Protein AF-A0A433RQU1-F1 (afdb_monomer)

pLDDT: mean 86.69, std 14.79, range [37.97, 98.31]

Sequence (193 aa):
MIQLLHVTPKTVGKFIGLGSTRKVDRFDQFVVKTFLHPLGKKQSYLEQKMYEHLYKENLHANVAPVLHMDEQICVQPYYRPVPADLGNYAIDFETDPRVTDSLKQAIHLLKDEMDCYDIFDSSNYALNKEGKLMLIDYGMTYEMYMTEWLPLARQGILPQISMGQCESCGVVKELRIYGEDDPDRRCVSCGKI

Foldseek 3Di:
DDPPDPPDPPQDWQFFFDDQQWTWTDRPFKIKTFGPHVVSLQLLVQLQVLLVVCVVVVLNVQAWHFPDDDPTITMTTDFAADDPVPPDQFDPCVPRPLNDPSNVVSLCCLCPVVQFPCSRPSRQWGQDPVRHIYGYGRSDHPCCCVPPVVVCQQQLNTWDWDWDQFPVVRDTAIWTARHPPGPQTAHGGPRHD

Mean predicted aligned error: 7.12 Å

Secondary structure (DSSP, 8-state):
-------PPP-PPEEEEE-SSEEEEEETTEEEEEESSHHHHHHHHHHHHHHHHHHHTT-GGGB----EE-SSEEEEE--EEPP-TTSS----TTT-TT--HHHHHHHHIIIIIT-BSSTT-GGGEEE-TTS-EEE-----BHHHIIIIIHHHHHTTSS-EEEEEE-TTTSSEEEEEESSTT-S--EETTTS--

Radius of gyration: 18.04 Å; Cα contacts (8 Å, |Δi|>4): 332; chains: 1; bounding box: 43×63×46 Å

Organism: NCBI:txid1562256

Solvent-accessible surface area (backbone atoms only — not comparable to full-atom values): 10771 Å² total; per-residue (Å²): 136,84,82,78,76,81,75,70,80,76,84,71,61,42,75,63,36,50,59,66,28,30,38,33,28,35,49,92,66,26,29,39,36,36,47,76,37,75,65,30,52,53,22,53,52,38,35,39,54,52,39,58,51,28,47,77,72,73,32,34,92,33,45,59,57,66,77,45,73,65,100,52,40,38,30,29,68,54,52,47,72,66,82,70,92,71,86,62,85,68,73,48,78,86,76,39,87,58,56,40,72,64,44,52,50,43,49,50,47,40,38,76,77,58,39,30,58,61,75,82,45,42,87,28,39,21,21,47,98,87,62,42,57,28,40,70,59,69,29,52,28,45,65,52,39,65,74,50,48,49,57,34,25,72,70,35,74,28,42,45,79,43,83,39,74,22,70,75,76,74,44,77,38,52,21,36,27,42,36,96,83,43,84,78,44,24,21,30,67,78,69,40,61

Structure (mmCIF, N/CA/C/O backbone):
data_AF-A0A433RQU1-F1
#
_entry.id   AF-A0A433RQU1-F1
#
loop_
_atom_site.group_PDB
_atom_site.id
_atom_site.type_symbol
_atom_site.label_atom_id
_atom_site.label_alt_id
_atom_site.label_comp_id
_atom_site.label_asym_id
_atom_site.label_entit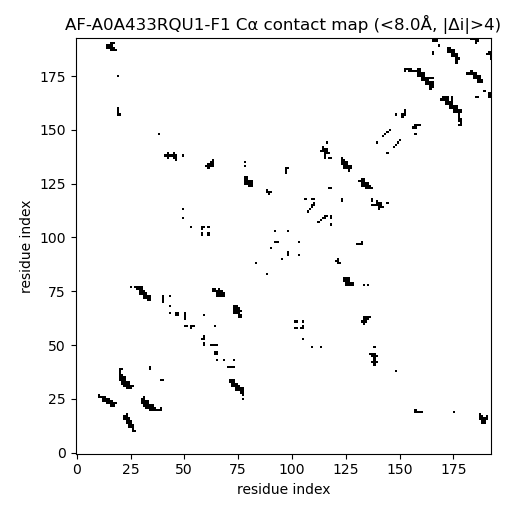y_id
_atom_site.label_seq_id
_atom_site.pdbx_PDB_ins_code
_atom_site.Cartn_x
_atom_site.Cartn_y
_atom_site.Cartn_z
_atom_site.occupancy
_atom_site.B_iso_or_equiv
_atom_site.auth_seq_id
_atom_site.auth_comp_id
_atom_site.auth_asym_id
_atom_site.auth_atom_id
_atom_site.pdbx_PDB_model_num
ATOM 1 N N . MET A 1 1 ? -25.288 -46.122 -8.130 1.00 38.12 1 MET A N 1
ATOM 2 C CA . MET A 1 1 ? -25.501 -44.690 -7.829 1.00 38.12 1 MET A CA 1
ATOM 3 C C . MET A 1 1 ? -24.155 -44.084 -7.488 1.00 38.12 1 MET A C 1
ATOM 5 O O . MET A 1 1 ? -23.631 -44.383 -6.426 1.00 38.12 1 MET A O 1
ATOM 9 N N . ILE A 1 2 ? -23.559 -43.329 -8.410 1.00 39.38 2 ILE A N 1
ATOM 10 C CA . ILE A 1 2 ? -22.319 -42.592 -8.145 1.00 39.38 2 ILE A CA 1
ATOM 11 C C . ILE A 1 2 ? -22.742 -41.228 -7.615 1.00 39.38 2 ILE A C 1
ATOM 13 O O . ILE A 1 2 ? -23.416 -40.466 -8.306 1.00 39.38 2 ILE A O 1
ATOM 17 N N . GLN A 1 3 ? -22.409 -40.971 -6.357 1.00 37.97 3 GLN A N 1
ATOM 18 C CA . GLN A 1 3 ? -22.657 -39.707 -5.686 1.00 37.97 3 GLN A CA 1
ATOM 19 C C . GLN A 1 3 ? -21.701 -38.677 -6.301 1.00 37.97 3 GLN A C 1
ATOM 21 O O . GLN A 1 3 ? -20.493 -38.724 -6.076 1.00 37.97 3 GLN A O 1
ATOM 26 N N . LEU A 1 4 ? -22.235 -37.799 -7.153 1.00 40.88 4 LEU A N 1
ATOM 27 C CA . LEU A 1 4 ? -21.514 -36.646 -7.685 1.00 40.88 4 LEU A CA 1
ATOM 28 C C . LEU A 1 4 ? -21.131 -35.744 -6.508 1.00 40.88 4 LEU A C 1
ATOM 30 O O . LEU A 1 4 ? -21.968 -35.028 -5.951 1.00 40.88 4 LEU A O 1
ATOM 34 N N . LEU A 1 5 ? -19.859 -35.822 -6.117 1.00 42.56 5 LEU A N 1
ATOM 35 C CA . LEU A 1 5 ? -19.218 -34.850 -5.245 1.00 42.56 5 LEU A CA 1
ATOM 36 C C . LEU A 1 5 ? -19.447 -33.471 -5.863 1.00 42.56 5 LEU A C 1
ATOM 38 O O . LEU A 1 5 ? -18.996 -33.193 -6.974 1.00 42.56 5 LEU A O 1
ATOM 42 N N . HIS A 1 6 ? -20.199 -32.633 -5.153 1.00 42.50 6 HIS A N 1
ATOM 43 C CA . HIS A 1 6 ? -20.345 -31.229 -5.490 1.00 42.50 6 HIS A CA 1
ATOM 44 C C . HIS A 1 6 ? -18.961 -30.593 -5.403 1.00 42.50 6 HIS A C 1
ATOM 46 O O . HIS A 1 6 ? -18.447 -30.332 -4.318 1.00 42.50 6 HIS A O 1
ATOM 52 N N . VAL A 1 7 ? -18.344 -30.380 -6.562 1.00 44.31 7 VAL A N 1
ATOM 53 C CA . VAL A 1 7 ? -17.187 -29.504 -6.687 1.00 44.31 7 VAL A CA 1
ATOM 54 C C . VAL A 1 7 ? -17.720 -28.106 -6.406 1.00 44.31 7 VAL A C 1
ATOM 56 O O . VAL A 1 7 ? -18.437 -27.531 -7.225 1.00 44.31 7 VAL A O 1
ATOM 59 N N . THR A 1 8 ? -17.443 -27.586 -5.211 1.00 51.59 8 THR A N 1
ATOM 60 C CA . THR A 1 8 ? -17.653 -26.171 -4.904 1.00 51.59 8 THR A CA 1
ATOM 61 C C . THR A 1 8 ? -16.999 -25.345 -6.012 1.00 51.59 8 THR A C 1
ATOM 63 O O . THR A 1 8 ? -15.894 -25.694 -6.445 1.00 51.59 8 THR A O 1
ATOM 66 N N . PRO A 1 9 ? -17.641 -24.270 -6.507 1.00 53.19 9 PRO A N 1
ATOM 67 C CA . PRO A 1 9 ? -17.001 -23.403 -7.483 1.00 53.19 9 PRO A CA 1
ATOM 68 C C . PRO A 1 9 ? -15.657 -22.969 -6.903 1.00 53.19 9 PRO A C 1
ATOM 70 O O . PRO A 1 9 ? -15.620 -22.416 -5.803 1.00 53.19 9 PRO A O 1
ATOM 73 N N . LYS A 1 10 ? -14.547 -23.246 -7.604 1.00 57.09 10 LYS A N 1
ATOM 74 C CA . LYS A 1 10 ? -13.267 -22.608 -7.277 1.00 57.09 10 LYS A CA 1
ATOM 75 C C . LYS A 1 10 ? -13.558 -21.115 -7.209 1.00 57.09 10 LYS A C 1
ATOM 77 O O . LYS A 1 10 ? -14.018 -20.558 -8.204 1.00 57.09 10 LYS A O 1
ATOM 82 N N . THR A 1 11 ? -13.330 -20.484 -6.061 1.00 60.62 11 THR A N 1
ATOM 83 C CA . THR A 1 11 ? -13.399 -19.028 -5.951 1.00 60.62 11 THR A CA 1
ATOM 84 C C . THR A 1 11 ? -12.394 -18.468 -6.950 1.00 60.62 11 THR A C 1
ATOM 86 O O . THR A 1 11 ? -11.186 -18.563 -6.743 1.00 60.62 11 THR A O 1
ATOM 89 N N . VAL A 1 12 ? -12.883 -17.984 -8.091 1.00 78.25 12 VAL A N 1
ATOM 90 C CA . VAL A 1 12 ? -12.036 -17.384 -9.118 1.00 78.25 12 VAL A CA 1
ATOM 91 C C . VAL A 1 12 ? -11.695 -15.985 -8.633 1.00 78.25 12 VAL A C 1
ATOM 93 O O . VAL A 1 12 ? -12.592 -15.187 -8.356 1.00 78.25 12 VAL A O 1
ATOM 96 N N . GLY A 1 13 ? -10.401 -15.705 -8.496 1.00 84.25 13 GLY A N 1
ATOM 97 C CA . GLY A 1 13 ? -9.924 -14.382 -8.119 1.00 84.25 13 GLY A CA 1
ATOM 98 C C . GLY A 1 13 ? -10.378 -13.344 -9.136 1.00 84.25 13 GLY A C 1
ATOM 99 O O . GLY A 1 13 ? -10.267 -13.554 -10.346 1.00 84.25 13 GLY A O 1
ATOM 100 N N . LYS A 1 14 ? -10.898 -12.220 -8.649 1.00 89.94 14 LYS A N 1
ATOM 101 C CA . LYS A 1 14 ? -11.205 -11.061 -9.483 1.00 89.94 14 LYS A CA 1
ATOM 102 C C . LYS A 1 14 ? -10.015 -10.116 -9.446 1.00 89.94 14 LYS A C 1
ATOM 104 O O . LYS A 1 14 ? -9.713 -9.583 -8.385 1.00 89.94 14 LYS A O 1
ATOM 109 N N . PHE A 1 15 ? -9.393 -9.861 -10.590 1.00 89.06 15 PHE A N 1
ATOM 110 C CA . PHE A 1 15 ? -8.371 -8.822 -10.705 1.00 89.06 15 PHE A CA 1
ATOM 111 C C . PHE A 1 15 ? -8.940 -7.462 -10.277 1.00 89.06 15 PHE A C 1
ATOM 113 O O . PHE A 1 15 ? -10.019 -7.070 -10.736 1.00 89.06 15 PHE A O 1
ATOM 120 N N . ILE A 1 16 ? -8.243 -6.773 -9.371 1.00 87.00 16 ILE A N 1
ATOM 121 C CA . ILE A 1 16 ? -8.672 -5.467 -8.844 1.00 87.00 16 ILE A CA 1
ATOM 122 C C . ILE A 1 16 ? -7.588 -4.390 -8.887 1.00 87.00 16 ILE A C 1
ATOM 124 O O . ILE A 1 16 ? -7.916 -3.225 -8.680 1.00 87.00 16 ILE A O 1
ATOM 128 N N . GLY A 1 17 ? -6.332 -4.739 -9.166 1.00 84.50 17 GLY A N 1
ATOM 129 C CA . GLY A 1 17 ? -5.276 -3.741 -9.278 1.00 84.50 17 GLY A CA 1
ATOM 130 C C . GLY A 1 17 ? -3.926 -4.320 -9.673 1.00 84.50 17 GLY A C 1
ATOM 131 O O . GLY A 1 17 ? -3.621 -5.486 -9.416 1.00 84.50 17 GLY A O 1
ATOM 132 N N . LEU A 1 18 ? -3.101 -3.481 -10.287 1.00 84.06 18 LEU A N 1
ATOM 133 C CA . LEU A 1 18 ? -1.726 -3.793 -10.657 1.00 84.06 18 LEU A CA 1
ATOM 134 C C . LEU A 1 18 ? -0.807 -2.655 -10.216 1.00 84.06 18 LEU A C 1
ATOM 136 O O . LEU A 1 18 ? -0.758 -1.611 -10.856 1.00 84.06 18 LEU A O 1
ATOM 140 N N . GLY A 1 19 ? -0.071 -2.874 -9.132 1.00 86.19 19 GLY A N 1
ATOM 141 C CA . GLY A 1 19 ? 0.960 -1.954 -8.671 1.00 86.19 19 GLY A CA 1
ATOM 142 C C . GLY A 1 19 ? 2.287 -2.166 -9.398 1.00 86.19 19 GLY A C 1
ATOM 143 O O . GLY A 1 19 ? 2.424 -3.012 -10.289 1.00 86.19 19 GLY A O 1
ATOM 144 N N . SER A 1 20 ? 3.306 -1.422 -8.970 1.00 87.94 20 SER A N 1
ATOM 145 C CA . SER A 1 20 ? 4.622 -1.481 -9.609 1.00 87.94 20 SER A CA 1
ATOM 146 C C . SER A 1 20 ? 5.356 -2.805 -9.385 1.00 87.94 20 SER A C 1
ATOM 148 O O . SER A 1 20 ? 6.046 -3.309 -10.271 1.00 87.94 20 SER A O 1
ATOM 150 N N . THR A 1 21 ? 5.149 -3.405 -8.218 1.00 93.25 21 THR A N 1
ATOM 151 C CA . THR A 1 21 ? 5.854 -4.602 -7.741 1.00 93.25 21 THR A CA 1
ATOM 152 C C . THR A 1 21 ? 4.914 -5.775 -7.453 1.00 93.25 21 THR A C 1
ATOM 154 O O . THR A 1 21 ? 5.384 -6.888 -7.200 1.00 93.25 21 THR A O 1
ATOM 157 N N . ARG A 1 22 ? 3.592 -5.547 -7.455 1.00 94.00 22 ARG A N 1
ATOM 158 C CA . ARG A 1 22 ? 2.569 -6.497 -6.992 1.00 94.00 22 ARG A CA 1
ATOM 159 C C . ARG A 1 22 ? 1.322 -6.459 -7.871 1.00 94.00 22 ARG A C 1
ATOM 161 O O . ARG A 1 22 ? 0.874 -5.391 -8.275 1.00 94.00 22 ARG A O 1
ATOM 168 N N . LYS A 1 23 ? 0.724 -7.623 -8.118 1.00 92.44 23 LYS A N 1
ATOM 169 C CA . LYS A 1 23 ? -0.610 -7.768 -8.720 1.00 92.44 23 LYS A CA 1
ATOM 170 C C . LYS A 1 23 ? -1.614 -8.101 -7.624 1.00 92.44 23 LYS A C 1
ATOM 172 O O . LYS A 1 23 ? -1.310 -8.938 -6.784 1.00 92.44 23 LYS A O 1
ATOM 177 N N . VAL A 1 24 ? -2.797 -7.497 -7.650 1.00 93.94 24 VAL A N 1
ATOM 178 C CA . VAL A 1 24 ? -3.816 -7.674 -6.613 1.00 93.94 24 VAL A CA 1
ATOM 179 C C . VAL A 1 24 ? -5.068 -8.322 -7.192 1.00 93.94 24 VAL A C 1
ATOM 181 O O . VAL A 1 24 ? -5.753 -7.760 -8.052 1.00 93.94 24 VAL A O 1
ATOM 184 N N . ASP A 1 25 ? -5.386 -9.503 -6.672 1.00 95.06 25 ASP A N 1
ATOM 185 C CA . ASP A 1 25 ? -6.612 -10.236 -6.962 1.00 95.06 25 ASP A CA 1
ATOM 186 C C . ASP A 1 25 ? -7.477 -10.317 -5.696 1.00 95.06 25 ASP A C 1
ATOM 188 O O . ASP A 1 25 ? -6.991 -10.604 -4.602 1.00 95.06 25 ASP A O 1
ATOM 192 N N . ARG A 1 26 ? -8.782 -10.084 -5.829 1.00 94.81 26 ARG A N 1
ATOM 193 C CA . ARG A 1 26 ? -9.761 -10.240 -4.752 1.00 94.81 26 ARG A CA 1
ATOM 194 C C . ARG A 1 26 ? -10.335 -11.651 -4.751 1.00 94.81 26 ARG A C 1
ATOM 196 O O . ARG A 1 26 ? -10.880 -12.101 -5.759 1.00 94.81 26 ARG A O 1
ATOM 203 N N . PHE A 1 27 ? -10.321 -12.282 -3.584 1.00 94.81 27 PHE A N 1
ATOM 204 C CA . PHE A 1 27 ? -10.981 -13.551 -3.301 1.00 94.81 27 PHE A CA 1
ATOM 205 C C . PHE A 1 27 ? -11.965 -13.345 -2.153 1.00 94.81 27 PHE A C 1
ATOM 207 O O . PHE A 1 27 ? -11.585 -13.360 -0.985 1.00 94.81 27 PHE A O 1
ATOM 214 N N . ASP A 1 28 ? -13.235 -13.126 -2.498 1.00 92.56 28 ASP A N 1
ATOM 215 C CA . ASP A 1 28 ? -14.307 -12.845 -1.537 1.00 92.56 28 ASP A CA 1
ATOM 216 C C . ASP A 1 28 ? -13.983 -11.657 -0.601 1.00 92.56 28 ASP A C 1
ATOM 218 O O . ASP A 1 28 ? -14.043 -10.500 -1.034 1.00 92.56 28 ASP A O 1
ATOM 222 N N . GLN A 1 29 ? -13.622 -11.928 0.653 1.00 94.75 29 GLN A N 1
ATOM 223 C CA . GLN A 1 29 ? -13.278 -10.947 1.687 1.00 94.75 29 GLN A CA 1
ATOM 224 C C . GLN A 1 29 ? -11.767 -10.746 1.868 1.00 94.75 29 GLN A C 1
ATOM 226 O O . GLN A 1 29 ? -11.346 -10.060 2.798 1.00 94.75 29 GLN A O 1
ATOM 231 N N . PHE A 1 30 ? -10.956 -11.319 0.980 1.00 96.94 30 PHE A N 1
ATOM 232 C CA . PHE A 1 30 ? -9.502 -11.224 0.999 1.00 96.94 30 PHE A CA 1
ATOM 233 C C . PHE A 1 30 ? -8.966 -10.599 -0.284 1.00 96.94 30 PHE A C 1
ATOM 235 O O . PHE A 1 30 ? -9.579 -10.684 -1.354 1.00 96.94 30 PHE A O 1
ATOM 242 N N . VAL A 1 31 ? -7.780 -10.014 -0.177 1.00 97.06 31 VAL A N 1
ATOM 243 C CA . VAL A 1 31 ? -6.923 -9.680 -1.310 1.00 97.06 31 VAL A CA 1
ATOM 244 C C . VAL A 1 31 ? -5.671 -10.531 -1.262 1.00 97.06 31 VAL A C 1
ATOM 246 O O . VAL A 1 31 ? -5.091 -10.743 -0.199 1.00 97.06 31 VAL A O 1
ATOM 249 N N . VAL A 1 32 ? -5.263 -11.011 -2.429 1.00 97.56 32 VAL A N 1
ATOM 250 C CA . VAL A 1 32 ? -3.998 -11.700 -2.648 1.00 97.56 32 VAL A CA 1
ATOM 251 C C . VAL A 1 32 ? -3.134 -10.777 -3.493 1.00 97.56 32 VAL A C 1
ATOM 253 O O . VAL A 1 32 ? -3.456 -10.493 -4.647 1.00 97.56 32 VAL A O 1
ATOM 256 N N . LYS A 1 33 ? -2.048 -10.290 -2.896 1.00 97.38 33 LYS A N 1
ATOM 257 C CA . LYS A 1 33 ? -1.001 -9.512 -3.551 1.00 97.38 33 LYS A CA 1
ATOM 258 C C . LYS A 1 33 ? 0.080 -10.485 -4.036 1.00 97.38 33 LYS A C 1
ATOM 260 O O . LYS A 1 33 ? 0.911 -10.921 -3.246 1.00 97.38 33 LYS A O 1
ATOM 265 N N . THR A 1 34 ? 0.070 -10.848 -5.316 1.00 97.38 34 THR A N 1
ATOM 266 C CA . THR A 1 34 ? 1.134 -11.650 -5.942 1.00 97.38 34 THR A CA 1
ATOM 267 C C . THR A 1 34 ? 2.352 -10.783 -6.227 1.00 97.38 34 THR A C 1
ATOM 269 O O . THR A 1 34 ? 2.224 -9.723 -6.843 1.00 97.38 34 THR A O 1
ATOM 272 N N . PHE A 1 35 ? 3.536 -11.233 -5.823 1.00 97.00 35 PHE A N 1
ATOM 273 C CA . PHE A 1 35 ? 4.786 -10.517 -6.056 1.00 97.00 35 PHE A CA 1
ATOM 274 C C . PHE A 1 35 ? 5.228 -10.668 -7.513 1.00 97.00 35 PHE A C 1
ATOM 276 O O . PHE A 1 35 ? 5.426 -11.772 -8.010 1.00 97.00 35 PHE A O 1
ATOM 283 N N . LEU A 1 36 ? 5.385 -9.540 -8.203 1.00 93.62 36 LEU A N 1
ATOM 284 C CA . LEU A 1 36 ? 5.921 -9.471 -9.568 1.00 93.62 36 LEU A CA 1
ATOM 285 C C . LEU A 1 36 ? 7.417 -9.143 -9.579 1.00 93.62 36 LEU A C 1
ATOM 287 O O . LEU A 1 36 ? 8.085 -9.307 -10.594 1.00 93.62 36 LEU A O 1
ATOM 291 N N . HIS A 1 37 ? 7.928 -8.648 -8.452 1.00 95.69 37 HIS A N 1
ATOM 292 C CA . HIS A 1 37 ? 9.318 -8.270 -8.245 1.00 95.69 37 HIS A CA 1
ATOM 293 C C . HIS A 1 37 ? 9.694 -8.507 -6.769 1.00 95.69 37 HIS A C 1
ATOM 295 O O . HIS A 1 37 ? 8.820 -8.342 -5.910 1.00 95.69 37 HIS A O 1
ATOM 301 N N . PRO A 1 38 ? 10.964 -8.815 -6.426 1.00 96.31 38 PRO A N 1
ATOM 302 C CA . PRO A 1 38 ? 11.400 -9.001 -5.035 1.00 96.31 38 PRO A CA 1
ATOM 303 C C . PRO A 1 38 ? 11.043 -7.847 -4.084 1.00 96.31 38 PRO A C 1
ATOM 305 O O . PRO A 1 38 ? 10.749 -8.078 -2.911 1.00 96.31 38 PRO A O 1
ATOM 308 N N . LEU A 1 39 ? 10.980 -6.610 -4.593 1.00 96.44 39 LEU A N 1
ATOM 309 C CA . LEU A 1 39 ? 10.517 -5.458 -3.809 1.00 96.44 39 LEU A CA 1
ATOM 310 C C . LEU A 1 39 ? 9.079 -5.609 -3.301 1.00 96.44 39 LEU A C 1
ATOM 312 O O . LEU A 1 39 ? 8.783 -5.124 -2.218 1.00 96.44 39 LEU A O 1
ATOM 316 N N . GLY A 1 40 ? 8.199 -6.319 -4.011 1.00 96.81 40 GLY A N 1
ATOM 317 C CA . GLY A 1 40 ? 6.830 -6.562 -3.548 1.00 96.81 40 GLY A CA 1
ATOM 318 C C . GLY A 1 40 ? 6.789 -7.384 -2.258 1.00 96.81 40 GLY A C 1
ATOM 319 O O . GLY A 1 40 ? 6.010 -7.086 -1.349 1.00 96.81 40 GLY A O 1
ATOM 320 N N . LYS A 1 41 ? 7.686 -8.370 -2.135 1.00 97.81 41 LYS A N 1
ATOM 321 C CA . LYS A 1 41 ? 7.872 -9.128 -0.893 1.00 97.81 41 LYS A CA 1
ATOM 322 C C . LYS A 1 41 ? 8.448 -8.241 0.207 1.00 97.81 41 LYS A C 1
ATOM 324 O O . LYS A 1 41 ? 7.948 -8.255 1.328 1.00 97.81 41 LYS A O 1
ATOM 329 N N . LYS A 1 42 ? 9.468 -7.439 -0.120 1.00 97.56 42 LYS A N 1
ATOM 330 C CA . LYS A 1 42 ? 10.110 -6.516 0.830 1.00 97.56 42 LYS A CA 1
ATOM 331 C C . LYS A 1 42 ? 9.108 -5.511 1.412 1.00 97.56 42 LYS A C 1
ATOM 333 O O . LYS A 1 42 ? 9.057 -5.360 2.627 1.00 97.56 42 LYS A O 1
ATOM 338 N N . GLN A 1 43 ? 8.271 -4.910 0.567 1.00 97.06 43 GLN A N 1
ATOM 339 C CA . GLN A 1 43 ? 7.176 -4.027 0.979 1.00 97.06 43 GLN A CA 1
ATOM 340 C C . GLN A 1 43 ? 6.198 -4.742 1.911 1.00 97.06 43 GLN A C 1
ATOM 342 O O . GLN A 1 43 ? 5.902 -4.243 2.988 1.00 97.06 43 GLN A O 1
ATOM 347 N N . SER A 1 44 ? 5.744 -5.942 1.545 1.00 97.88 44 SER A N 1
ATOM 348 C CA . SER A 1 44 ? 4.765 -6.692 2.349 1.00 97.88 44 SER A CA 1
ATOM 349 C C . SER A 1 44 ? 5.328 -7.126 3.713 1.00 97.88 44 SER A C 1
ATOM 351 O O . SER A 1 44 ? 4.616 -7.154 4.713 1.00 97.88 44 SER A O 1
ATOM 353 N N . TYR A 1 45 ? 6.632 -7.400 3.790 1.00 97.94 45 TYR A N 1
ATOM 354 C CA . TYR A 1 45 ? 7.316 -7.645 5.059 1.00 97.94 45 TYR A CA 1
ATOM 355 C C . TYR A 1 45 ? 7.402 -6.389 5.939 1.00 97.94 45 TYR A C 1
ATOM 357 O O . TYR A 1 45 ? 7.273 -6.481 7.161 1.00 97.94 45 TYR A O 1
ATOM 365 N N . LEU A 1 46 ? 7.590 -5.211 5.339 1.00 97.50 46 LEU A N 1
ATOM 366 C CA . LEU A 1 46 ? 7.526 -3.948 6.075 1.00 97.50 46 LEU A CA 1
ATOM 367 C C . LEU A 1 46 ? 6.099 -3.627 6.529 1.00 97.50 46 LEU A C 1
ATOM 369 O O . LEU A 1 46 ? 5.938 -3.263 7.689 1.00 97.50 46 LEU A O 1
ATOM 373 N N . GLU A 1 47 ? 5.075 -3.876 5.702 1.00 98.06 47 GLU A N 1
ATOM 374 C CA . GLU A 1 47 ? 3.661 -3.771 6.108 1.00 98.06 47 GLU A CA 1
ATOM 375 C C . GLU A 1 47 ? 3.383 -4.613 7.366 1.00 98.06 47 GLU A C 1
ATOM 377 O O . GLU A 1 47 ? 2.725 -4.150 8.300 1.00 98.06 47 GLU A O 1
ATOM 382 N N . GLN A 1 48 ? 3.921 -5.836 7.431 1.00 98.06 48 GLN A N 1
ATOM 383 C CA . GLN A 1 48 ? 3.797 -6.688 8.613 1.00 98.06 48 GLN A CA 1
ATOM 384 C C . GLN A 1 48 ? 4.503 -6.082 9.839 1.00 98.06 48 GLN A C 1
ATOM 386 O O . GLN A 1 48 ? 3.903 -5.991 10.909 1.00 98.06 48 GLN A O 1
ATOM 391 N N . LYS A 1 49 ? 5.755 -5.627 9.702 1.00 97.75 49 LYS A N 1
ATOM 392 C CA . LYS A 1 49 ? 6.502 -5.003 10.812 1.00 97.75 49 LYS A CA 1
ATOM 393 C C . LYS A 1 49 ? 5.832 -3.738 11.343 1.00 97.75 49 LYS A C 1
ATOM 395 O O . LYS A 1 49 ? 5.751 -3.537 12.552 1.00 97.75 49 LYS A O 1
ATOM 400 N N . MET A 1 50 ? 5.362 -2.890 10.438 1.00 97.81 50 MET A N 1
ATOM 401 C CA . MET A 1 50 ? 4.632 -1.663 10.748 1.00 97.81 50 MET A CA 1
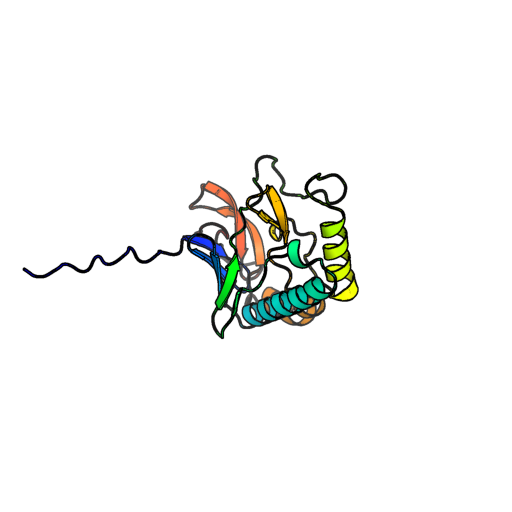ATOM 402 C C . MET A 1 50 ? 3.308 -1.973 11.447 1.00 97.81 50 MET A C 1
ATOM 404 O O . MET A 1 50 ? 2.982 -1.340 12.448 1.00 97.81 50 MET A O 1
ATOM 408 N N . TYR A 1 51 ? 2.588 -3.006 10.999 1.00 98.31 51 TYR A N 1
ATOM 409 C CA . TYR A 1 51 ? 1.394 -3.490 11.690 1.00 98.31 51 TYR A CA 1
ATOM 410 C C . TYR A 1 51 ? 1.699 -3.929 13.129 1.00 98.31 51 TYR A C 1
ATOM 412 O O . TYR A 1 51 ? 1.010 -3.521 14.061 1.00 98.31 51 TYR A O 1
ATOM 420 N N . GLU A 1 52 ? 2.741 -4.741 13.327 1.00 97.69 52 GLU A N 1
ATOM 421 C CA . GLU A 1 52 ? 3.156 -5.220 14.652 1.00 97.69 52 GLU A CA 1
ATOM 422 C C . GLU A 1 52 ? 3.564 -4.073 15.586 1.00 97.69 52 GLU A C 1
ATOM 424 O O . GLU A 1 52 ? 3.308 -4.136 16.790 1.00 97.69 52 GLU A O 1
ATOM 429 N N . HIS A 1 53 ? 4.179 -3.020 15.046 1.00 97.44 53 HIS A N 1
ATOM 430 C CA . HIS A 1 53 ? 4.497 -1.817 15.806 1.00 97.44 53 HIS A CA 1
ATOM 431 C C . HIS A 1 53 ? 3.220 -1.067 16.213 1.00 97.44 53 HIS A C 1
ATOM 433 O O . HIS A 1 53 ? 2.985 -0.859 17.401 1.00 97.44 53 HIS A O 1
ATOM 439 N N . LEU A 1 54 ? 2.331 -0.769 15.261 1.00 98.06 54 LEU A N 1
ATOM 440 C CA . LEU A 1 54 ? 1.040 -0.130 15.543 1.00 98.06 54 LEU A CA 1
ATOM 441 C C . LEU A 1 54 ? 0.165 -0.952 16.495 1.00 98.06 54 LEU A C 1
ATOM 443 O O . LEU A 1 54 ? -0.666 -0.397 17.212 1.00 98.06 54 LEU A O 1
ATOM 447 N N . TYR A 1 55 ? 0.323 -2.275 16.523 1.00 98.00 55 TYR A N 1
ATOM 448 C CA . TYR A 1 55 ? -0.375 -3.128 17.478 1.00 98.00 55 TYR A CA 1
ATOM 449 C C . TYR A 1 55 ? 0.027 -2.813 18.921 1.00 98.00 55 TYR A C 1
ATOM 451 O O . TYR A 1 55 ? -0.850 -2.708 19.777 1.00 98.00 55 TYR A O 1
ATOM 459 N N . LYS A 1 56 ? 1.323 -2.595 19.181 1.00 97.56 56 LYS A N 1
ATOM 460 C CA . LYS A 1 56 ? 1.845 -2.231 20.511 1.00 97.56 56 LYS A CA 1
ATOM 461 C C . LYS A 1 56 ? 1.331 -0.869 20.977 1.00 97.56 56 LYS A C 1
ATOM 463 O O . LYS A 1 56 ? 1.038 -0.712 22.157 1.00 97.56 56 LYS A O 1
ATOM 468 N N . GLU A 1 57 ? 1.120 0.045 20.035 1.00 97.25 57 GLU A N 1
ATOM 469 C CA . GLU A 1 57 ? 0.570 1.382 20.285 1.00 97.25 57 GLU A CA 1
ATOM 470 C C . GLU A 1 57 ? -0.972 1.430 20.280 1.00 97.25 57 GLU A C 1
ATOM 472 O O . GLU A 1 57 ? -1.565 2.496 20.399 1.00 97.25 57 GLU A O 1
ATOM 477 N N . ASN A 1 58 ? -1.664 0.288 20.148 1.00 97.88 58 ASN A N 1
ATOM 478 C CA . ASN A 1 58 ? -3.130 0.201 20.008 1.00 97.88 58 ASN A CA 1
ATOM 479 C C . ASN A 1 58 ? -3.715 0.953 18.788 1.00 97.88 58 ASN A C 1
ATOM 481 O O . ASN A 1 58 ? -4.899 1.287 18.760 1.00 97.88 58 ASN A O 1
ATOM 485 N N . LEU A 1 59 ? -2.915 1.163 17.742 1.00 98.12 59 LEU A N 1
ATOM 486 C CA . LEU A 1 59 ? -3.285 1.874 16.511 1.00 98.12 59 LEU A CA 1
ATOM 487 C C . LEU A 1 59 ? -3.527 0.9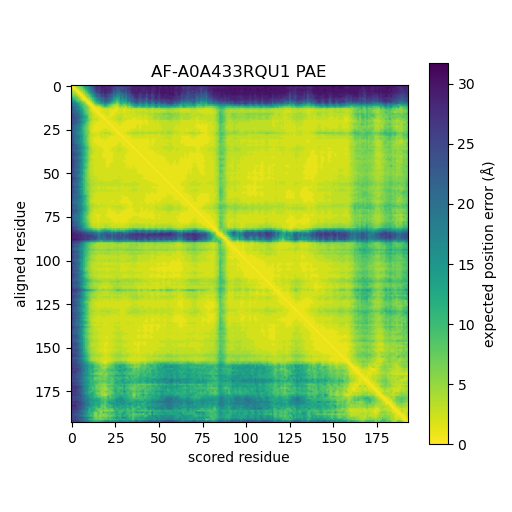48 15.305 1.00 98.12 59 LEU A C 1
ATOM 489 O O . LEU A 1 59 ? -3.953 1.413 14.247 1.00 98.12 59 LEU A O 1
ATOM 493 N N . HIS A 1 60 ? -3.308 -0.363 15.451 1.00 97.56 60 HIS A N 1
ATOM 494 C CA . HIS A 1 60 ? -3.428 -1.361 14.375 1.00 97.56 60 HIS A CA 1
ATOM 495 C C . HIS A 1 60 ? -4.802 -1.403 13.681 1.00 97.56 60 HIS A C 1
ATOM 497 O O . HIS A 1 60 ? -4.892 -1.768 12.513 1.00 97.56 60 HIS A O 1
ATOM 503 N N . ALA A 1 61 ? -5.876 -0.977 14.353 1.00 97.31 61 ALA A N 1
ATOM 504 C CA . ALA A 1 61 ? -7.225 -0.906 13.783 1.00 97.31 61 ALA A CA 1
ATOM 505 C C . ALA A 1 61 ? -7.407 0.195 12.708 1.00 97.31 61 ALA A C 1
ATOM 507 O O . ALA A 1 61 ? -8.535 0.465 12.284 1.00 97.31 61 ALA A O 1
ATOM 508 N N . ASN A 1 62 ? -6.326 0.871 12.306 1.00 98.00 62 ASN A N 1
ATOM 509 C CA . ASN A 1 62 ? -6.283 1.880 11.243 1.00 98.00 62 ASN A CA 1
ATOM 510 C C . ASN A 1 62 ? -5.587 1.386 9.962 1.00 98.00 62 ASN A C 1
ATOM 512 O O . ASN A 1 62 ? -5.621 2.074 8.943 1.00 98.00 62 ASN A O 1
ATOM 516 N N . VAL A 1 63 ? -4.974 0.201 10.000 1.00 97.94 63 VAL A N 1
ATOM 517 C CA . VAL A 1 63 ? -4.195 -0.367 8.894 1.00 97.94 63 VAL A CA 1
ATOM 518 C C . VAL A 1 63 ? -4.667 -1.783 8.553 1.00 97.94 63 VAL A C 1
ATOM 520 O O . VAL A 1 63 ? -5.257 -2.478 9.383 1.00 97.94 63 VAL A O 1
ATOM 523 N N . ALA A 1 64 ? -4.425 -2.227 7.324 1.00 97.75 64 ALA A N 1
ATOM 524 C CA . ALA A 1 64 ? -4.753 -3.578 6.883 1.00 97.75 64 ALA A CA 1
ATOM 525 C C . ALA A 1 64 ? -3.726 -4.613 7.388 1.00 97.75 64 ALA A C 1
ATOM 527 O O . ALA A 1 64 ? -2.573 -4.566 6.965 1.00 97.75 64 ALA A O 1
ATOM 528 N N . PRO A 1 65 ? -4.110 -5.607 8.212 1.00 98.12 65 PRO A N 1
ATOM 529 C CA . PRO A 1 65 ? -3.180 -6.637 8.669 1.00 98.12 65 PRO A CA 1
ATOM 530 C C . PRO A 1 65 ? -2.704 -7.537 7.530 1.00 98.12 65 PRO A C 1
ATOM 532 O O . PRO A 1 65 ? -3.492 -7.934 6.670 1.00 98.12 65 PRO A O 1
ATOM 535 N N . VAL A 1 66 ? -1.440 -7.958 7.598 1.00 97.94 66 VAL A N 1
ATOM 536 C CA . VAL A 1 66 ? -0.932 -9.110 6.840 1.00 97.94 66 VAL A CA 1
ATOM 537 C C . VAL A 1 66 ? -1.395 -10.390 7.535 1.00 97.94 66 VAL A C 1
ATOM 539 O O . VAL A 1 66 ? -0.964 -10.697 8.642 1.00 97.94 66 VAL A O 1
ATOM 542 N N . LEU A 1 67 ? -2.305 -11.132 6.899 1.00 98.00 67 LEU A N 1
ATOM 543 C CA . LEU A 1 67 ? -2.863 -12.380 7.438 1.00 98.00 67 LEU A CA 1
ATOM 544 C C . LEU A 1 67 ? -1.976 -13.587 7.131 1.00 98.00 67 LEU A C 1
ATOM 546 O O . LEU A 1 67 ? -1.924 -14.546 7.896 1.00 98.00 67 LEU A O 1
ATOM 550 N N . HIS A 1 68 ? -1.321 -13.555 5.973 1.00 97.81 68 HIS A N 1
ATOM 551 C CA . HIS A 1 68 ? -0.421 -14.596 5.508 1.00 97.81 68 HIS A CA 1
ATOM 552 C C . HIS A 1 68 ? 0.570 -14.002 4.512 1.00 97.81 68 HIS A C 1
ATOM 554 O O . HIS A 1 68 ? 0.211 -13.127 3.725 1.00 97.81 68 HIS A O 1
ATOM 560 N N . MET A 1 69 ? 1.797 -14.506 4.516 1.00 97.50 69 MET A N 1
ATOM 561 C CA . MET A 1 69 ? 2.802 -14.166 3.522 1.00 97.50 69 MET A CA 1
ATOM 562 C C . MET A 1 69 ? 3.734 -15.356 3.311 1.00 97.50 69 MET A C 1
ATOM 564 O O . MET A 1 69 ? 4.146 -15.999 4.278 1.00 97.50 69 MET A O 1
ATOM 568 N N . ASP A 1 70 ? 4.081 -15.616 2.055 1.00 96.56 70 ASP A N 1
ATOM 569 C CA . ASP A 1 70 ? 5.088 -16.598 1.666 1.00 96.56 70 ASP A CA 1
ATOM 570 C C . ASP A 1 70 ? 6.077 -15.998 0.646 1.00 96.56 70 ASP A C 1
ATOM 572 O O . ASP A 1 70 ? 6.294 -14.786 0.598 1.00 96.56 70 ASP A O 1
ATOM 576 N N . GLU A 1 71 ? 6.742 -16.842 -0.142 1.00 95.12 71 GLU A N 1
ATOM 577 C CA . GLU A 1 71 ? 7.699 -16.408 -1.164 1.00 95.12 71 GLU A CA 1
ATOM 578 C C . GLU A 1 71 ? 7.058 -15.729 -2.384 1.00 95.12 71 GLU A C 1
ATOM 580 O O . GLU A 1 71 ? 7.746 -15.021 -3.117 1.00 95.12 71 GLU A O 1
ATOM 585 N N . GLN A 1 72 ? 5.767 -15.940 -2.628 1.00 97.00 72 GLN A N 1
ATOM 586 C CA . GLN A 1 72 ? 5.077 -15.538 -3.855 1.00 97.00 72 GLN A CA 1
ATOM 587 C C . GLN A 1 72 ? 3.923 -14.568 -3.608 1.00 97.00 72 GLN A C 1
ATOM 589 O O . GLN A 1 72 ? 3.576 -13.798 -4.511 1.00 97.00 72 GLN A O 1
ATOM 594 N N . ILE A 1 73 ? 3.300 -14.613 -2.429 1.00 97.81 73 ILE A N 1
ATOM 595 C CA . ILE A 1 73 ? 2.092 -13.848 -2.137 1.00 97.81 73 ILE A CA 1
ATOM 596 C C . ILE A 1 73 ? 2.087 -13.228 -0.736 1.00 97.81 73 ILE A C 1
ATOM 598 O O . ILE A 1 73 ? 2.692 -13.730 0.208 1.00 97.81 73 ILE A O 1
ATOM 602 N N . CYS A 1 74 ? 1.311 -12.153 -0.604 1.00 98.19 74 CYS A N 1
ATOM 603 C CA . CYS A 1 74 ? 0.818 -11.605 0.658 1.00 98.19 74 CYS A CA 1
ATOM 604 C C . CYS A 1 74 ? -0.718 -11.593 0.632 1.00 98.19 74 CYS A C 1
ATOM 606 O O . CYS A 1 74 ? -1.322 -11.270 -0.394 1.00 98.19 74 CYS A O 1
ATOM 608 N N . VAL A 1 75 ? -1.356 -11.953 1.744 1.00 98.25 75 VAL A N 1
ATOM 609 C CA . VAL A 1 75 ? -2.814 -11.986 1.900 1.00 98.25 75 VAL A CA 1
ATOM 610 C C . VAL A 1 75 ? -3.236 -10.992 2.973 1.00 98.25 75 VAL A C 1
ATOM 612 O O . VAL A 1 75 ? -2.731 -11.030 4.095 1.00 98.25 75 VAL A O 1
ATOM 615 N N . GLN A 1 76 ? -4.203 -10.138 2.646 1.00 98.31 76 GLN A N 1
ATOM 616 C CA . GLN A 1 76 ? -4.786 -9.149 3.560 1.00 98.31 76 GLN A CA 1
ATOM 617 C C . GLN A 1 76 ? -6.320 -9.164 3.460 1.00 98.31 76 GLN A C 1
ATOM 619 O O . GLN A 1 76 ? -6.869 -9.705 2.491 1.00 98.31 76 GLN A O 1
ATOM 624 N N . PRO A 1 77 ? -7.055 -8.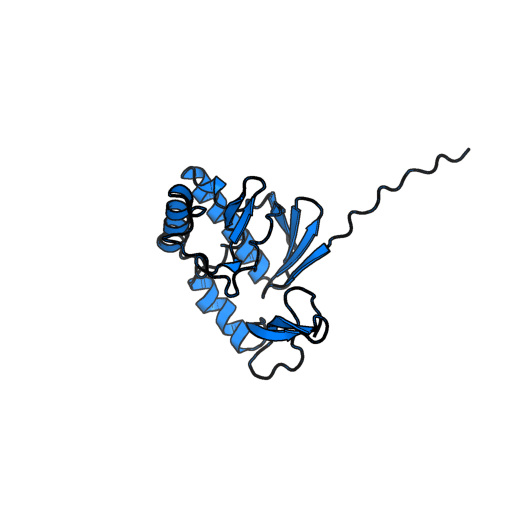585 4.426 1.00 97.75 77 PRO A N 1
ATOM 625 C CA . PRO A 1 77 ? -8.486 -8.363 4.270 1.00 97.75 77 PRO A CA 1
ATOM 626 C C . PRO A 1 77 ? -8.769 -7.431 3.088 1.00 97.75 77 PRO A C 1
ATOM 628 O O . PRO A 1 77 ? -8.031 -6.483 2.825 1.00 97.75 77 PRO A O 1
ATOM 631 N N . TYR A 1 78 ? -9.867 -7.682 2.382 1.00 96.88 78 TYR A N 1
ATOM 632 C CA . TYR A 1 78 ? -10.353 -6.763 1.363 1.00 96.88 78 TYR A CA 1
ATOM 633 C C . TYR A 1 78 ? -11.093 -5.589 2.004 1.00 96.88 78 TYR A C 1
ATOM 635 O O . TYR A 1 78 ? -12.093 -5.772 2.701 1.00 96.88 78 TYR A O 1
ATOM 643 N N . TYR A 1 79 ? -10.643 -4.384 1.670 1.00 96.00 79 TYR A N 1
ATOM 644 C CA . TYR A 1 79 ? -11.317 -3.132 1.978 1.00 96.00 79 TYR A CA 1
ATOM 645 C C . TYR A 1 79 ? -11.882 -2.531 0.690 1.00 96.00 79 TYR A C 1
ATOM 647 O O . TYR A 1 79 ? -11.292 -2.633 -0.388 1.00 96.00 79 TYR A O 1
ATOM 655 N N . ARG A 1 80 ? -13.071 -1.939 0.782 1.00 92.62 80 ARG A N 1
ATOM 656 C CA . ARG A 1 80 ? -13.775 -1.380 -0.371 1.00 92.62 80 ARG A CA 1
ATOM 657 C C . ARG A 1 80 ? -13.083 -0.084 -0.806 1.00 92.62 80 ARG A C 1
ATOM 659 O O . ARG A 1 80 ? -12.933 0.789 0.040 1.00 92.62 80 ARG A O 1
ATOM 666 N N . PRO A 1 81 ? -12.735 0.102 -2.090 1.00 88.56 81 PRO A N 1
ATOM 667 C CA . PRO A 1 81 ? -12.180 1.364 -2.567 1.00 88.56 81 PRO A CA 1
ATOM 668 C C . PRO A 1 81 ? -13.059 2.552 -2.180 1.00 88.56 81 PRO A C 1
ATOM 670 O O . PRO A 1 81 ? -14.295 2.443 -2.158 1.00 88.56 81 PRO A O 1
ATOM 673 N N . VAL A 1 82 ? -12.429 3.684 -1.882 1.00 85.19 82 VAL A N 1
ATOM 674 C CA . VAL A 1 82 ? -13.170 4.923 -1.671 1.00 85.19 82 VAL A CA 1
ATOM 675 C C . VAL A 1 82 ? -13.824 5.335 -3.007 1.00 85.19 82 VAL A C 1
ATOM 677 O O . VAL A 1 82 ? -13.163 5.282 -4.045 1.00 85.19 82 VAL A O 1
ATOM 680 N N . PRO A 1 83 ? -15.127 5.675 -3.025 1.00 74.38 83 PRO A N 1
ATOM 681 C CA . PRO A 1 83 ? -15.829 6.051 -4.253 1.00 74.38 83 PRO A CA 1
ATOM 682 C C . PRO A 1 83 ? -15.241 7.302 -4.941 1.00 74.38 83 PRO A C 1
ATOM 684 O O . PRO A 1 83 ? -14.766 8.217 -4.271 1.00 74.38 83 PRO A O 1
ATOM 687 N N . ALA A 1 84 ? -15.261 7.324 -6.279 1.00 62.34 84 ALA A N 1
ATOM 688 C CA . ALA A 1 84 ? -14.604 8.332 -7.126 1.00 62.34 84 ALA A CA 1
ATOM 689 C C . ALA A 1 84 ? -15.490 9.546 -7.498 1.00 62.34 84 ALA A C 1
ATOM 691 O O . ALA A 1 84 ? -15.103 10.370 -8.323 1.00 62.34 84 ALA A O 1
ATOM 692 N N . ASP A 1 85 ? -16.683 9.661 -6.919 1.00 47.78 85 ASP A N 1
ATOM 693 C CA . ASP A 1 85 ? -17.806 10.532 -7.317 1.00 47.78 85 ASP A CA 1
ATOM 694 C C . ASP A 1 85 ? -17.534 12.049 -7.228 1.00 47.78 85 ASP A C 1
ATOM 696 O O . ASP A 1 85 ? -18.402 12.850 -7.566 1.00 47.78 85 ASP A O 1
ATOM 700 N N . LEU A 1 86 ? -16.322 12.461 -6.841 1.00 41.66 86 LEU A N 1
ATOM 701 C CA . LEU A 1 86 ? -15.921 13.861 -6.668 1.00 41.66 86 LEU A CA 1
ATOM 702 C C . LEU A 1 86 ? -14.708 14.283 -7.513 1.00 41.66 86 LEU A C 1
ATOM 704 O O . LEU A 1 86 ? -14.028 15.247 -7.181 1.00 41.66 86 LEU A O 1
ATOM 708 N N . GLY A 1 87 ? -14.441 13.602 -8.631 1.00 38.69 87 GLY A N 1
ATOM 709 C CA . GLY A 1 87 ? -13.650 14.146 -9.748 1.00 38.69 87 GLY A CA 1
ATOM 710 C C . GLY A 1 87 ? -12.143 14.332 -9.528 1.00 38.69 87 GLY A C 1
ATOM 711 O O . GLY A 1 87 ? -11.424 14.446 -10.509 1.00 38.69 87 GLY A O 1
ATOM 712 N N . ASN A 1 88 ? -11.652 14.302 -8.292 1.00 49.34 88 ASN A N 1
ATOM 713 C CA . ASN A 1 88 ? -10.244 14.197 -7.926 1.00 49.34 88 ASN A CA 1
ATOM 714 C C . ASN A 1 88 ? -10.189 13.463 -6.588 1.00 49.34 88 ASN A C 1
ATOM 716 O O . ASN A 1 88 ? -10.732 13.935 -5.590 1.00 49.34 88 ASN A O 1
ATOM 720 N N . TYR A 1 89 ? -9.586 12.280 -6.569 1.00 63.47 89 TYR A N 1
ATOM 721 C CA . TYR A 1 89 ? -9.458 11.488 -5.354 1.00 63.47 89 TYR A CA 1
ATOM 722 C C . TYR A 1 89 ? -8.358 12.091 -4.472 1.00 63.47 89 TYR A C 1
ATOM 724 O O . TYR A 1 89 ? -7.218 11.649 -4.496 1.00 63.47 89 TYR A O 1
ATOM 732 N N . ALA A 1 90 ? -8.684 13.146 -3.732 1.00 71.25 90 ALA A N 1
ATOM 733 C CA . ALA A 1 90 ? -7.828 13.715 -2.699 1.00 71.25 90 ALA A CA 1
ATOM 734 C C . ALA A 1 90 ? -8.567 13.577 -1.365 1.00 71.25 90 ALA A C 1
ATOM 736 O O . ALA A 1 90 ? -9.617 14.188 -1.171 1.00 71.25 90 ALA A O 1
ATOM 737 N N . ILE A 1 91 ? -8.058 12.728 -0.469 1.00 82.06 91 ILE A N 1
ATOM 738 C CA . ILE A 1 91 ? -8.522 12.717 0.920 1.00 82.06 91 ILE A CA 1
ATOM 739 C C . ILE A 1 91 ? -7.982 13.996 1.557 1.00 82.06 91 ILE A C 1
ATOM 741 O O . ILE A 1 91 ? -6.771 14.206 1.594 1.00 82.06 91 ILE A O 1
ATOM 745 N N . ASP A 1 92 ? -8.876 14.855 2.038 1.00 87.94 92 ASP A N 1
ATOM 746 C CA . ASP A 1 92 ? -8.482 15.981 2.876 1.00 87.94 92 ASP A CA 1
ATOM 747 C C . ASP A 1 92 ? -8.269 15.463 4.302 1.00 87.94 92 ASP A C 1
ATOM 749 O O . ASP A 1 92 ? -9.218 15.223 5.047 1.00 87.94 92 ASP A O 1
ATOM 753 N N . PHE A 1 93 ? -7.009 15.265 4.680 1.00 87.94 93 PHE A N 1
ATOM 754 C CA . PHE A 1 93 ? -6.646 14.733 5.994 1.00 87.94 93 PHE A CA 1
ATOM 755 C C . PHE A 1 93 ? -6.978 15.673 7.162 1.00 87.94 93 PHE A C 1
ATOM 757 O O . PHE A 1 93 ? -6.962 15.240 8.317 1.00 87.94 93 PHE A O 1
ATOM 764 N N . GLU A 1 94 ? -7.331 16.928 6.886 1.00 88.38 94 GLU A N 1
ATOM 765 C CA . GLU A 1 94 ? -7.751 17.876 7.910 1.00 88.38 94 GLU A CA 1
ATOM 766 C C . GLU A 1 94 ? -9.262 17.897 8.098 1.00 88.38 94 GLU A C 1
ATOM 768 O O . GLU A 1 94 ? -9.725 17.923 9.241 1.00 88.38 94 GLU A O 1
ATOM 773 N N . THR A 1 95 ? -10.028 17.861 7.004 1.00 89.38 95 THR A N 1
ATOM 774 C CA . THR A 1 95 ? -11.481 18.092 7.052 1.00 89.38 95 THR A CA 1
ATOM 775 C C . THR A 1 95 ? -12.341 16.851 6.823 1.00 89.38 95 THR A C 1
ATOM 777 O O . THR A 1 95 ? -13.528 16.874 7.161 1.00 89.38 95 THR A O 1
ATOM 780 N N . ASP A 1 96 ? -11.789 15.757 6.290 1.00 88.75 96 ASP A N 1
ATOM 781 C CA . ASP A 1 96 ? -12.565 14.548 6.023 1.00 88.75 96 ASP A CA 1
ATOM 782 C C . ASP A 1 96 ? -13.000 13.882 7.344 1.00 88.75 96 ASP A C 1
ATOM 784 O O . ASP A 1 96 ? -12.155 13.446 8.131 1.00 88.75 96 ASP A O 1
ATOM 788 N N . PRO A 1 97 ? -14.313 13.732 7.601 1.00 90.44 97 PRO A N 1
ATOM 789 C CA . PRO A 1 97 ? -14.818 13.202 8.869 1.00 90.44 97 PRO A CA 1
ATOM 790 C C . PRO A 1 97 ? -14.430 11.739 9.120 1.00 90.44 97 PRO A C 1
ATOM 792 O O . PRO A 1 97 ? -14.562 11.245 10.239 1.00 90.44 97 PRO A O 1
ATOM 795 N N . ARG A 1 98 ? -13.965 11.016 8.094 1.00 91.94 98 ARG A N 1
ATOM 796 C CA . ARG A 1 98 ? -13.468 9.642 8.233 1.00 91.94 98 ARG A CA 1
ATOM 797 C C . ARG A 1 98 ? -12.038 9.604 8.778 1.00 91.94 98 ARG A C 1
ATOM 799 O O . ARG A 1 98 ? -11.589 8.540 9.212 1.00 91.94 98 ARG A O 1
ATOM 806 N N . VAL A 1 99 ? -11.329 10.734 8.774 1.00 94.12 99 VAL A N 1
ATOM 807 C CA . VAL A 1 99 ? -9.968 10.873 9.297 1.00 94.12 99 VAL A CA 1
ATOM 808 C C . VAL A 1 99 ? -10.027 11.137 10.799 1.00 94.12 99 VAL A C 1
ATOM 810 O O . VAL A 1 99 ? -9.970 12.261 11.286 1.00 94.12 99 VAL A O 1
ATOM 813 N N . THR A 1 100 ? -10.182 10.047 11.548 1.00 95.62 100 THR A N 1
ATOM 814 C CA . THR A 1 100 ? -10.238 10.073 13.018 1.00 95.62 100 THR A CA 1
ATOM 815 C C . THR A 1 100 ? -8.890 10.438 13.643 1.00 95.62 100 THR A C 1
ATOM 817 O O . THR A 1 100 ? -7.847 10.154 13.055 1.00 95.62 100 THR A O 1
ATOM 820 N N . ASP A 1 101 ? -8.889 10.924 14.887 1.00 96.62 101 ASP A N 1
ATOM 821 C CA . ASP A 1 101 ? -7.653 11.192 15.643 1.00 96.62 101 ASP A CA 1
ATOM 822 C C . ASP A 1 101 ? -6.737 9.965 15.730 1.00 96.62 101 ASP A C 1
ATOM 824 O O . ASP A 1 101 ? -5.525 10.073 15.565 1.00 96.62 101 ASP A O 1
ATOM 828 N N . SER A 1 102 ? -7.317 8.771 15.901 1.00 97.12 102 SER A N 1
ATOM 829 C CA . SER A 1 102 ? -6.547 7.521 15.915 1.00 97.12 102 SER A CA 1
ATOM 830 C C . SER A 1 102 ? -5.866 7.229 14.573 1.00 97.12 102 SER A C 1
ATOM 832 O O . SER A 1 102 ? -4.760 6.696 14.543 1.00 97.12 102 SER A O 1
ATOM 834 N N . LEU A 1 103 ? -6.494 7.603 13.452 1.00 97.06 103 LEU A N 1
ATOM 835 C CA . LEU A 1 103 ? -5.884 7.464 12.132 1.00 97.06 103 LEU A CA 1
ATOM 836 C C . LEU A 1 103 ? -4.772 8.501 11.947 1.00 97.06 103 LEU A C 1
ATOM 838 O O . LEU A 1 103 ? -3.702 8.143 11.469 1.00 97.06 103 LEU A O 1
ATOM 842 N N . LYS A 1 104 ? -4.983 9.750 12.385 1.00 96.38 104 LYS A N 1
ATOM 843 C CA . LYS A 1 104 ? -3.944 10.795 12.362 1.00 96.38 104 LYS A CA 1
ATOM 844 C C . LYS A 1 104 ? -2.705 10.373 13.158 1.00 96.38 104 LYS A C 1
ATOM 846 O O . LYS A 1 104 ? -1.591 10.526 12.672 1.00 96.38 104 LYS A O 1
ATOM 851 N N . GLN A 1 105 ? -2.897 9.772 14.333 1.00 97.38 105 GLN A N 1
ATOM 852 C CA . GLN A 1 105 ? -1.803 9.220 15.141 1.00 97.38 105 GLN A CA 1
ATOM 853 C C . GLN A 1 105 ? -1.066 8.083 14.422 1.00 97.38 105 GLN A C 1
ATOM 855 O O . GLN A 1 105 ? 0.161 8.082 14.387 1.00 97.38 105 GLN A O 1
ATOM 860 N N . ALA A 1 106 ? -1.795 7.147 13.801 1.00 97.75 106 ALA A N 1
ATOM 861 C CA . ALA A 1 106 ? -1.179 6.070 13.026 1.00 97.75 106 ALA A CA 1
ATOM 862 C C . ALA A 1 106 ? -0.365 6.608 11.836 1.00 97.75 106 ALA A C 1
ATOM 864 O O . ALA A 1 106 ? 0.744 6.139 11.595 1.00 97.75 106 ALA A O 1
ATOM 865 N N . ILE A 1 107 ? -0.891 7.611 11.125 1.00 96.00 107 ILE A N 1
ATOM 866 C CA . ILE A 1 107 ? -0.197 8.281 10.018 1.00 96.00 107 ILE A CA 1
ATOM 867 C C . ILE A 1 107 ? 1.082 8.952 10.514 1.00 96.00 107 ILE A C 1
ATOM 869 O O . ILE A 1 107 ? 2.130 8.754 9.910 1.00 96.00 107 ILE A O 1
ATOM 873 N N . HIS A 1 108 ? 1.013 9.711 11.611 1.00 95.56 108 HIS A N 1
ATOM 874 C CA . HIS A 1 108 ? 2.175 10.388 12.188 1.00 95.56 108 HIS A CA 1
ATOM 875 C C . HIS A 1 108 ? 3.282 9.394 12.543 1.00 95.56 108 HIS A C 1
ATOM 877 O O . HIS A 1 108 ? 4.417 9.573 12.115 1.00 95.56 108 HIS A O 1
ATOM 883 N N . LEU A 1 109 ? 2.939 8.303 13.231 1.00 96.88 109 LEU A N 1
ATOM 884 C CA . LEU A 1 109 ? 3.905 7.273 13.602 1.00 96.88 109 LEU A CA 1
ATOM 885 C C . LEU A 1 109 ? 4.549 6.638 12.365 1.00 96.88 109 LEU A C 1
ATOM 887 O O . LEU A 1 109 ? 5.771 6.570 12.249 1.00 96.88 109 LEU A O 1
ATOM 891 N N . LEU A 1 110 ? 3.736 6.183 11.409 1.00 96.94 110 LEU A N 1
ATOM 892 C CA . LEU A 1 110 ? 4.247 5.536 10.199 1.00 96.94 110 LEU A CA 1
ATOM 893 C C . LEU A 1 110 ? 5.116 6.479 9.365 1.00 96.94 110 LEU A C 1
ATOM 895 O O . LEU A 1 110 ? 6.117 6.056 8.788 1.00 96.94 110 LEU A O 1
ATOM 899 N N . LYS A 1 111 ? 4.733 7.751 9.289 1.00 95.31 111 LYS A N 1
ATOM 900 C CA . LYS A 1 111 ? 5.455 8.760 8.529 1.00 95.31 111 LYS A CA 1
ATOM 901 C C . LYS A 1 111 ? 6.773 9.137 9.192 1.00 95.31 111 LYS A C 1
ATOM 903 O O . LYS A 1 111 ? 7.805 9.110 8.532 1.00 95.31 111 LYS A O 1
ATOM 908 N N . ASP A 1 112 ? 6.725 9.514 10.461 1.00 93.31 112 ASP A N 1
ATOM 909 C CA . ASP A 1 112 ? 7.827 10.224 11.104 1.00 93.31 112 ASP A CA 1
ATOM 910 C C . ASP A 1 112 ? 8.778 9.263 11.823 1.00 93.31 112 ASP A C 1
ATOM 912 O O . ASP A 1 112 ? 9.978 9.524 11.886 1.00 93.31 112 ASP A O 1
ATOM 916 N N . GLU A 1 113 ? 8.282 8.119 12.304 1.00 93.81 113 GLU A N 1
ATOM 917 C CA . GLU A 1 113 ? 9.115 7.108 12.968 1.00 93.81 113 GLU A CA 1
ATOM 918 C C . GLU A 1 113 ? 9.534 5.972 12.033 1.00 93.81 113 GLU A C 1
ATOM 920 O O . GLU A 1 113 ? 10.592 5.369 12.223 1.00 93.81 113 GLU A O 1
ATOM 925 N N . MET A 1 114 ? 8.710 5.659 11.027 1.00 93.69 114 MET A N 1
ATOM 926 C CA . MET A 1 114 ? 8.946 4.531 10.115 1.00 93.69 114 MET A CA 1
ATOM 927 C C . MET A 1 114 ? 9.217 4.952 8.668 1.00 93.69 114 MET A C 1
ATOM 929 O O . MET A 1 114 ? 9.382 4.082 7.811 1.00 93.69 114 MET A O 1
ATOM 933 N N . ASP A 1 115 ? 9.301 6.261 8.413 1.00 95.00 115 ASP A N 1
ATOM 934 C CA . ASP A 1 115 ? 9.698 6.856 7.133 1.00 95.00 115 ASP A CA 1
ATOM 935 C C . ASP A 1 115 ? 8.855 6.366 5.940 1.00 95.00 115 ASP A C 1
ATOM 937 O O . ASP A 1 115 ? 9.364 6.138 4.840 1.00 95.00 115 ASP A O 1
ATOM 941 N N . CYS A 1 116 ? 7.552 6.153 6.157 1.00 95.69 116 CYS A N 1
ATOM 942 C CA . CYS A 1 116 ? 6.619 5.740 5.109 1.00 95.69 116 CYS A CA 1
ATOM 943 C C . CYS A 1 116 ? 6.476 6.848 4.049 1.00 95.69 116 CYS A C 1
ATOM 945 O O . CYS A 1 116 ? 6.081 7.977 4.357 1.00 95.69 116 CYS A O 1
ATOM 947 N N . TYR A 1 117 ? 6.780 6.526 2.790 1.00 91.81 117 TYR A N 1
ATOM 948 C CA . TYR A 1 117 ? 6.979 7.513 1.725 1.00 91.81 117 TYR A CA 1
ATOM 949 C C . TYR A 1 117 ? 5.676 8.126 1.193 1.00 91.81 117 TYR A C 1
ATOM 951 O O . TYR A 1 117 ? 5.552 9.343 1.072 1.00 91.81 117 TYR A O 1
ATOM 959 N N . ASP A 1 118 ? 4.699 7.284 0.879 1.00 85.31 118 ASP A N 1
ATOM 960 C CA . ASP A 1 118 ? 3.493 7.600 0.108 1.00 85.31 118 ASP A CA 1
ATOM 961 C C . ASP A 1 118 ? 2.227 7.611 0.977 1.00 85.31 118 ASP A C 1
ATOM 963 O O . ASP A 1 118 ? 1.114 7.368 0.516 1.00 85.31 118 ASP A O 1
ATOM 967 N N . ILE A 1 119 ? 2.375 7.926 2.264 1.00 90.44 119 ILE A N 1
ATOM 968 C CA . ILE A 1 119 ? 1.285 7.774 3.233 1.00 90.44 119 ILE A CA 1
ATOM 969 C C . ILE A 1 119 ? 0.102 8.729 3.027 1.00 90.44 119 ILE A C 1
ATOM 971 O O . ILE A 1 119 ? -0.977 8.485 3.555 1.00 90.44 119 ILE A O 1
ATOM 975 N N . PHE A 1 120 ? 0.282 9.816 2.278 1.00 89.69 120 PHE A N 1
ATOM 976 C CA . PHE A 1 120 ? -0.798 10.746 1.928 1.00 89.69 120 PHE A CA 1
ATOM 977 C C . PHE A 1 120 ? -1.365 10.506 0.528 1.00 89.69 120 PHE A C 1
ATOM 979 O O . PHE A 1 120 ? -2.262 11.235 0.104 1.00 89.69 120 PHE A O 1
ATOM 986 N N . ASP A 1 121 ? -0.865 9.497 -0.190 1.00 86.69 121 ASP A N 1
ATOM 987 C CA . ASP A 1 121 ? -1.496 9.062 -1.426 1.00 86.69 121 ASP A CA 1
ATOM 988 C C . ASP A 1 121 ? -2.860 8.468 -1.077 1.00 86.69 121 ASP A C 1
ATOM 990 O O . ASP A 1 121 ? -2.988 7.521 -0.298 1.00 86.69 121 ASP A O 1
ATOM 994 N N . SER A 1 122 ? -3.909 9.057 -1.634 1.00 84.94 122 SER A N 1
ATOM 995 C CA . SER A 1 122 ? -5.274 8.632 -1.376 1.00 84.94 122 SER A CA 1
ATOM 996 C C . SER A 1 122 ? -5.504 7.187 -1.833 1.00 84.94 122 SER A C 1
ATOM 998 O O . SER A 1 122 ? -6.293 6.473 -1.206 1.00 84.94 122 SER A O 1
ATOM 1000 N N . SER A 1 123 ? -4.804 6.712 -2.874 1.00 83.25 123 SER A N 1
ATOM 1001 C CA . SER A 1 123 ? -4.894 5.333 -3.389 1.00 83.25 123 SER A CA 1
ATOM 1002 C C . SER A 1 123 ? -4.4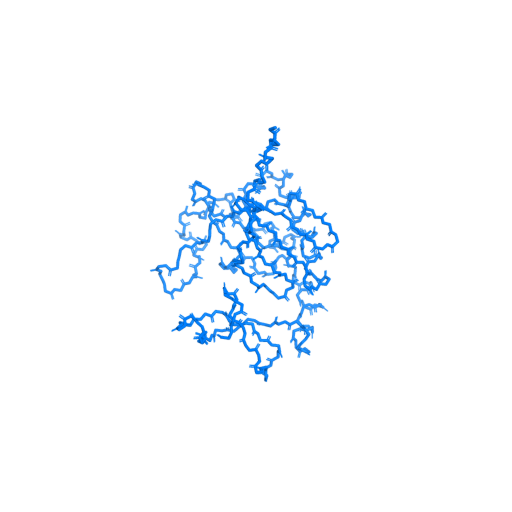83 4.276 -2.362 1.00 83.25 123 SER A C 1
ATOM 1004 O O . SER A 1 123 ? -4.962 3.141 -2.426 1.00 83.25 123 SER A O 1
ATOM 1006 N N . ASN A 1 124 ? -3.721 4.675 -1.341 1.00 91.62 124 ASN A N 1
ATOM 1007 C CA . ASN A 1 124 ? -3.320 3.816 -0.234 1.00 91.62 124 ASN A CA 1
ATOM 1008 C C . ASN A 1 124 ? -4.408 3.647 0.834 1.00 91.62 124 ASN A C 1
ATOM 1010 O O . ASN A 1 124 ? -4.201 2.919 1.805 1.00 91.62 124 ASN A O 1
ATOM 1014 N N . TYR A 1 125 ? -5.587 4.251 0.652 1.00 93.31 125 TYR A N 1
ATOM 1015 C CA . TYR A 1 125 ? -6.714 4.155 1.576 1.00 93.31 125 TYR A CA 1
ATOM 1016 C C . TYR A 1 125 ? -7.936 3.473 0.961 1.00 93.31 125 TYR A C 1
ATOM 1018 O O . TYR A 1 125 ? -8.290 3.652 -0.204 1.00 93.31 125 TYR A O 1
ATOM 1026 N N . ALA A 1 126 ? -8.644 2.724 1.798 1.00 93.88 126 ALA A N 1
ATOM 1027 C CA . ALA A 1 126 ? -9.909 2.082 1.473 1.00 93.88 126 ALA A CA 1
ATOM 1028 C C . ALA A 1 126 ? -10.863 2.113 2.677 1.00 93.88 126 ALA A C 1
ATOM 1030 O O . ALA A 1 126 ? -10.520 2.584 3.755 1.00 93.88 126 ALA A O 1
ATOM 1031 N N . LEU A 1 127 ? -12.087 1.627 2.495 1.00 94.62 127 LEU A N 1
ATOM 1032 C CA . LEU A 1 127 ? -13.148 1.631 3.495 1.00 94.62 127 LEU A CA 1
ATOM 1033 C C . LEU A 1 127 ? -13.393 0.224 4.035 1.00 94.62 127 LEU A C 1
ATOM 1035 O O . LEU A 1 127 ? -13.572 -0.731 3.272 1.00 94.62 127 LEU A O 1
ATOM 1039 N N . ASN A 1 128 ? -13.464 0.095 5.358 1.00 95.56 128 ASN A N 1
ATOM 1040 C CA . ASN A 1 128 ? -13.983 -1.117 5.992 1.00 95.56 128 ASN A CA 1
ATOM 1041 C C . ASN A 1 128 ? -15.519 -1.207 5.888 1.00 95.56 128 ASN A C 1
ATOM 1043 O O . ASN A 1 128 ? -16.172 -0.388 5.232 1.00 95.56 128 ASN A O 1
ATOM 1047 N N . LYS A 1 129 ? -16.104 -2.243 6.502 1.00 93.81 129 LYS A N 1
ATOM 1048 C CA . LYS A 1 129 ? -17.555 -2.498 6.450 1.00 93.81 129 LYS A CA 1
ATOM 1049 C C . LYS A 1 129 ? -18.357 -1.405 7.163 1.00 93.81 129 LYS A C 1
ATOM 1051 O O . LYS A 1 129 ? -19.493 -1.145 6.783 1.00 93.81 129 LYS A O 1
ATOM 1056 N N . GLU A 1 130 ? -17.742 -0.739 8.131 1.00 94.38 130 GLU A N 1
ATOM 1057 C CA . GLU A 1 130 ? -18.297 0.357 8.920 1.00 94.38 130 GLU A CA 1
ATOM 1058 C C . GLU A 1 130 ? -18.110 1.728 8.242 1.00 94.38 130 GLU A C 1
ATOM 1060 O O . GLU A 1 130 ? -18.599 2.736 8.742 1.00 94.38 130 GLU A O 1
ATOM 1065 N N . GLY A 1 131 ? -17.414 1.789 7.100 1.00 92.75 131 GLY A N 1
ATOM 1066 C CA . GLY A 1 131 ? -17.145 3.033 6.374 1.00 92.75 131 GLY A CA 1
ATOM 1067 C C . GLY A 1 131 ? -15.967 3.853 6.913 1.00 92.75 131 GLY A C 1
ATOM 1068 O O . GLY A 1 131 ? -15.789 4.995 6.489 1.00 92.75 131 GLY A O 1
ATOM 1069 N N . LYS A 1 132 ? -15.147 3.287 7.804 1.00 94.38 132 LYS A N 1
ATOM 1070 C CA . LYS A 1 132 ? -13.906 3.898 8.298 1.00 94.38 132 LYS A CA 1
ATOM 1071 C C . LYS A 1 132 ? -12.790 3.771 7.258 1.00 94.38 132 LYS A C 1
ATOM 1073 O O . LYS A 1 132 ? -12.675 2.727 6.611 1.00 94.38 132 LYS A O 1
ATOM 1078 N N . LEU A 1 133 ? -11.960 4.810 7.144 1.00 95.12 133 LEU A N 1
ATOM 1079 C CA . LEU A 1 133 ? -10.728 4.774 6.356 1.00 95.12 133 LEU A CA 1
ATOM 1080 C C . LEU A 1 133 ? -9.707 3.808 6.968 1.00 95.12 133 LEU A C 1
ATOM 1082 O O . LEU A 1 133 ? -9.462 3.813 8.174 1.00 95.12 133 LEU A O 1
ATOM 1086 N N . MET A 1 134 ? -9.116 3.002 6.097 1.00 96.81 134 MET A N 1
ATOM 1087 C CA . MET A 1 134 ? -8.109 1.993 6.388 1.00 96.81 134 MET A CA 1
ATOM 1088 C C . MET A 1 134 ? -6.950 2.178 5.422 1.00 96.81 134 MET A C 1
ATOM 1090 O O . MET A 1 134 ? -7.174 2.199 4.213 1.00 96.81 134 MET A O 1
ATOM 1094 N N . LEU A 1 135 ? -5.732 2.270 5.944 1.00 96.19 135 LEU A N 1
ATOM 1095 C CA . LEU A 1 135 ? -4.521 2.293 5.130 1.00 96.19 135 LEU A CA 1
ATOM 1096 C C . LEU A 1 135 ? -4.170 0.854 4.700 1.00 96.19 135 LEU A C 1
ATOM 1098 O O . LEU A 1 135 ? -4.055 -0.042 5.539 1.00 96.19 135 LEU A O 1
ATOM 1102 N N . ILE A 1 136 ? -4.058 0.614 3.394 1.00 95.38 136 ILE A N 1
ATOM 1103 C CA . ILE A 1 136 ? -3.968 -0.727 2.781 1.00 95.38 136 ILE A CA 1
ATOM 1104 C C . ILE A 1 136 ? -2.640 -1.008 2.064 1.00 95.38 136 ILE A C 1
ATOM 1106 O O . ILE A 1 136 ? -2.352 -2.162 1.726 1.00 95.38 136 ILE A O 1
ATOM 1110 N N . ASP A 1 137 ? -1.837 0.025 1.836 1.00 93.19 137 ASP A N 1
ATOM 1111 C CA . ASP A 1 137 ? -0.486 -0.076 1.295 1.00 93.19 137 ASP A CA 1
ATOM 1112 C C . ASP A 1 137 ? 0.383 0.965 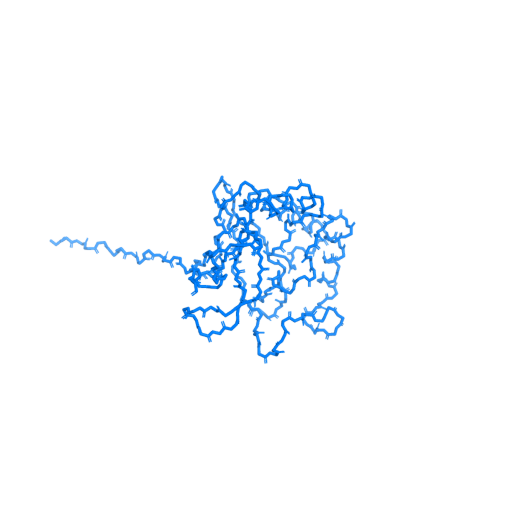2.000 1.00 93.19 137 ASP A C 1
ATOM 1114 O O . ASP A 1 137 ? 0.127 2.161 1.930 1.00 93.19 137 ASP A O 1
ATOM 1118 N N . TYR A 1 138 ? 1.317 0.483 2.808 1.00 96.38 138 TYR A N 1
ATOM 1119 C CA . TYR A 1 138 ? 2.123 1.322 3.696 1.00 96.38 138 TYR A CA 1
ATOM 1120 C C . TYR A 1 138 ? 3.524 0.748 3.895 1.00 96.38 138 TYR A C 1
ATOM 1122 O O . TYR A 1 138 ? 4.218 1.098 4.834 1.00 96.38 138 TYR A O 1
ATOM 1130 N N . GLY A 1 139 ? 3.940 -0.172 3.019 1.00 96.06 139 GLY A N 1
ATOM 1131 C CA . GLY A 1 139 ? 5.220 -0.872 3.122 1.00 96.06 139 GLY A CA 1
ATOM 1132 C C . GLY A 1 139 ? 6.387 -0.178 2.427 1.00 96.06 139 GLY A C 1
ATOM 1133 O O . GLY A 1 139 ? 7.484 -0.736 2.409 1.00 96.06 139 GLY A O 1
ATOM 1134 N N . MET A 1 140 ? 6.169 0.975 1.791 1.00 95.81 140 MET A N 1
ATOM 1135 C CA . MET A 1 140 ? 7.218 1.708 1.086 1.00 95.81 140 MET A CA 1
ATOM 1136 C C . MET A 1 140 ? 7.854 2.746 2.010 1.00 95.81 140 MET A C 1
ATOM 1138 O O . MET A 1 140 ? 7.213 3.727 2.376 1.00 95.81 140 MET A O 1
ATOM 1142 N N . THR A 1 141 ? 9.134 2.572 2.335 1.00 97.12 141 THR A N 1
ATOM 1143 C CA . THR A 1 141 ? 9.911 3.616 3.019 1.00 97.12 141 THR A CA 1
ATOM 1144 C C . THR A 1 141 ? 10.571 4.560 2.020 1.00 97.12 141 THR A C 1
ATOM 1146 O O . THR A 1 141 ? 10.816 4.175 0.871 1.00 97.12 141 THR A O 1
ATOM 1149 N N . TYR A 1 142 ? 10.906 5.781 2.439 1.00 96.44 142 TYR A N 1
ATOM 1150 C CA . TYR A 1 142 ? 11.620 6.726 1.577 1.00 96.44 142 TYR A CA 1
ATOM 1151 C C . TYR A 1 142 ? 12.993 6.186 1.160 1.00 96.44 142 TYR A C 1
ATOM 1153 O O . TYR A 1 142 ? 13.361 6.287 -0.010 1.00 96.44 142 TYR A O 1
ATOM 1161 N N . GLU A 1 143 ? 13.720 5.524 2.065 1.00 96.38 143 GLU A N 1
ATOM 1162 C CA . GLU A 1 143 ? 14.975 4.845 1.720 1.00 96.38 143 GLU A CA 1
ATOM 1163 C C . GLU A 1 143 ? 14.781 3.791 0.615 1.00 96.38 143 GLU A C 1
ATOM 1165 O O . GLU A 1 143 ? 15.501 3.824 -0.387 1.00 96.38 143 GLU A O 1
ATOM 1170 N N . MET A 1 144 ? 13.798 2.887 0.744 1.00 96.88 144 MET A N 1
ATOM 1171 C CA . MET A 1 144 ? 13.505 1.879 -0.288 1.00 96.88 144 MET A CA 1
ATOM 1172 C C . MET A 1 144 ? 13.124 2.543 -1.612 1.00 96.88 144 MET A C 1
ATOM 1174 O O . MET A 1 144 ? 13.576 2.121 -2.682 1.00 96.88 144 MET A O 1
ATOM 1178 N N . TYR A 1 145 ? 12.311 3.597 -1.550 1.00 95.88 145 TYR A N 1
ATOM 1179 C CA . TYR A 1 145 ? 11.921 4.350 -2.730 1.00 95.88 145 TYR A CA 1
ATOM 1180 C C . TYR A 1 145 ? 13.146 4.930 -3.448 1.00 95.88 145 TYR A C 1
ATOM 1182 O O . TYR A 1 145 ? 13.334 4.697 -4.640 1.00 95.88 145 TYR A O 1
ATOM 1190 N N . MET A 1 146 ? 14.014 5.636 -2.723 1.00 97.44 146 MET A N 1
ATOM 1191 C CA . MET A 1 146 ? 15.155 6.345 -3.301 1.00 97.44 146 MET A CA 1
ATOM 1192 C C . MET A 1 146 ? 16.276 5.417 -3.770 1.00 97.44 146 MET A C 1
ATOM 1194 O O . MET A 1 146 ? 16.917 5.698 -4.784 1.00 97.44 146 MET A O 1
ATOM 1198 N N . THR A 1 147 ? 16.538 4.337 -3.034 1.00 97.38 147 THR A N 1
ATOM 1199 C CA . THR A 1 147 ? 17.715 3.484 -3.261 1.00 97.38 147 THR A CA 1
ATOM 1200 C C . THR A 1 147 ? 17.427 2.265 -4.129 1.00 97.38 147 THR A C 1
ATOM 1202 O O . THR A 1 147 ? 18.337 1.771 -4.791 1.00 97.38 147 THR A O 1
ATOM 1205 N N . GLU A 1 148 ? 16.175 1.801 -4.184 1.00 97.00 148 GLU A N 1
ATOM 1206 C CA . GLU A 1 148 ? 15.802 0.599 -4.934 1.00 97.00 148 GLU A CA 1
ATOM 1207 C C . GLU A 1 148 ? 14.729 0.883 -5.984 1.00 97.00 148 GLU A C 1
ATOM 1209 O O . GLU A 1 148 ? 14.935 0.592 -7.162 1.00 97.00 148 GLU A O 1
ATOM 1214 N N . TRP A 1 149 ? 13.590 1.464 -5.595 1.00 95.62 149 TRP A N 1
ATOM 1215 C CA . TRP A 1 149 ? 12.457 1.615 -6.511 1.00 95.62 149 TRP A CA 1
ATOM 1216 C C . TRP A 1 149 ? 12.748 2.606 -7.645 1.00 95.62 149 TRP A C 1
ATOM 1218 O O . TRP A 1 149 ? 12.631 2.257 -8.820 1.00 95.62 149 TRP A O 1
ATOM 1228 N N . LEU A 1 150 ? 13.166 3.828 -7.306 1.00 93.50 150 LEU A N 1
ATOM 1229 C CA . LEU A 1 150 ? 13.386 4.919 -8.254 1.00 93.50 150 LEU A CA 1
ATOM 1230 C C . LEU A 1 150 ? 14.484 4.593 -9.283 1.00 93.50 150 LEU A C 1
ATOM 1232 O O . LEU A 1 150 ? 14.260 4.838 -10.473 1.00 93.50 150 LEU A O 1
ATOM 1236 N N . PRO A 1 151 ? 15.640 4.007 -8.905 1.00 94.62 151 PRO A N 1
ATOM 1237 C CA . PRO A 1 151 ? 16.632 3.558 -9.878 1.00 94.62 151 PRO A CA 1
ATOM 1238 C C . PRO A 1 151 ? 16.078 2.533 -10.874 1.00 94.62 151 PRO A C 1
ATOM 1240 O O . PRO A 1 151 ? 16.316 2.668 -12.074 1.00 94.62 151 PRO A O 1
ATOM 1243 N N . LEU A 1 152 ? 15.307 1.544 -10.407 1.00 94.38 152 LEU A N 1
ATOM 1244 C CA . LEU A 1 152 ? 14.718 0.520 -11.274 1.00 94.38 152 LEU A CA 1
ATOM 1245 C C . LEU A 1 152 ? 13.618 1.089 -12.179 1.00 94.38 152 LEU A C 1
ATOM 1247 O O . LEU A 1 152 ? 13.500 0.677 -13.333 1.00 94.38 152 LEU A O 1
ATOM 1251 N N . ALA A 1 153 ? 12.836 2.047 -11.682 1.00 91.06 153 ALA A N 1
ATOM 1252 C CA . ALA A 1 153 ? 11.808 2.732 -12.457 1.00 91.06 153 ALA A CA 1
ATOM 1253 C C . ALA A 1 153 ? 12.409 3.570 -13.598 1.00 91.06 153 ALA A C 1
ATOM 1255 O O . ALA A 1 153 ? 11.937 3.507 -14.733 1.00 91.06 153 ALA A O 1
ATOM 1256 N N . ARG A 1 154 ? 13.505 4.295 -13.327 1.00 88.31 154 ARG A N 1
ATOM 1257 C CA . ARG A 1 154 ? 14.247 5.071 -14.341 1.00 88.31 154 ARG A CA 1
ATOM 1258 C C . ARG A 1 154 ? 14.891 4.197 -15.416 1.00 88.31 154 ARG A C 1
ATOM 1260 O O . ARG A 1 154 ? 15.056 4.648 -16.541 1.00 88.31 154 ARG A O 1
ATOM 1267 N N . GLN A 1 155 ? 15.244 2.960 -15.076 1.00 89.75 155 GLN A N 1
ATOM 1268 C CA . GLN A 1 155 ? 15.773 1.972 -16.022 1.00 89.75 155 GLN A CA 1
ATOM 1269 C C . GLN A 1 155 ? 14.675 1.246 -16.815 1.00 89.75 155 GLN A C 1
ATOM 1271 O O . GLN A 1 155 ? 14.996 0.400 -17.645 1.00 89.75 155 GLN A O 1
ATOM 1276 N N . GLY A 1 156 ? 13.393 1.517 -16.543 1.00 85.06 156 GLY A N 1
ATOM 1277 C CA . GLY A 1 156 ? 12.276 0.800 -17.162 1.00 85.06 156 GLY A CA 1
ATOM 1278 C C . GLY A 1 156 ? 12.143 -0.657 -16.703 1.00 85.06 156 GLY A C 1
ATOM 1279 O O . GLY A 1 156 ? 11.474 -1.445 -17.361 1.00 85.06 156 GLY A O 1
ATOM 1280 N N . ILE A 1 157 ? 12.766 -1.044 -15.583 1.00 88.94 157 ILE A N 1
ATOM 1281 C CA . ILE A 1 157 ? 12.623 -2.389 -14.995 1.00 88.94 157 ILE A CA 1
ATOM 1282 C C . ILE A 1 157 ? 11.338 -2.459 -14.175 1.00 88.94 157 ILE A C 1
ATOM 1284 O O . ILE A 1 157 ? 10.546 -3.396 -14.301 1.00 88.94 157 ILE A O 1
ATOM 1288 N N . LEU A 1 158 ? 11.131 -1.452 -13.323 1.00 90.44 158 LEU A N 1
ATOM 1289 C CA . LEU A 1 158 ? 9.861 -1.254 -12.647 1.00 90.44 158 LEU A CA 1
ATOM 1290 C C . LEU A 1 158 ? 9.010 -0.280 -13.444 1.00 90.44 158 LEU A C 1
ATOM 1292 O O . LEU A 1 158 ? 9.523 0.677 -14.022 1.00 90.44 158 LEU A O 1
ATOM 1296 N N . PRO A 1 159 ? 7.697 -0.496 -13.455 1.00 85.62 159 PRO A N 1
ATOM 1297 C CA . PRO A 1 159 ? 6.809 0.454 -14.065 1.00 85.62 159 PRO A CA 1
ATOM 1298 C C . PRO A 1 159 ? 6.594 1.681 -13.175 1.00 85.62 159 PRO A C 1
ATOM 1300 O O . PRO A 1 159 ? 6.640 1.617 -11.945 1.00 85.62 159 PRO A O 1
ATOM 1303 N N . GLN A 1 160 ? 6.221 2.764 -13.823 1.00 83.44 160 GLN A N 1
ATOM 1304 C CA . GLN A 1 160 ? 5.684 3.981 -13.246 1.00 83.44 160 GLN A CA 1
ATOM 1305 C C . GLN A 1 160 ? 4.187 4.054 -13.570 1.00 83.44 160 GLN A C 1
ATOM 1307 O O . GLN A 1 160 ? 3.694 3.325 -14.437 1.00 83.44 160 GLN A O 1
ATOM 1312 N N . ILE A 1 161 ? 3.455 4.912 -12.864 1.00 78.44 161 ILE A N 1
ATOM 1313 C CA . ILE A 1 161 ? 2.036 5.165 -13.126 1.00 78.44 161 ILE A CA 1
ATOM 1314 C C . ILE A 1 161 ? 1.894 6.549 -13.756 1.00 78.44 161 ILE A C 1
ATOM 1316 O O . ILE A 1 161 ? 2.495 7.517 -13.299 1.00 78.44 161 ILE A O 1
ATOM 1320 N N . SER A 1 162 ? 1.097 6.637 -14.816 1.00 77.44 162 SER A N 1
ATOM 1321 C CA . SER A 1 162 ? 0.758 7.883 -15.505 1.00 77.44 162 SER A CA 1
ATOM 1322 C C . SER A 1 162 ? -0.735 7.930 -15.812 1.00 77.44 162 SER A C 1
ATOM 1324 O O . SER A 1 162 ? -1.351 6.892 -16.034 1.00 77.44 162 SER A O 1
ATOM 1326 N N . MET A 1 163 ? -1.342 9.115 -15.844 1.00 77.75 163 MET A N 1
ATOM 1327 C CA . MET A 1 163 ? -2.736 9.238 -16.278 1.00 77.75 163 MET A CA 1
ATOM 1328 C C . MET A 1 163 ? -2.822 9.195 -17.805 1.00 77.75 163 MET A C 1
ATOM 1330 O O . MET A 1 163 ? -2.127 9.936 -18.498 1.00 77.75 163 MET A O 1
ATOM 1334 N N . GLY A 1 164 ? -3.706 8.354 -18.334 1.00 79.19 164 GLY A N 1
ATOM 1335 C CA . GLY A 1 164 ? -3.948 8.243 -19.767 1.00 79.19 164 GLY A CA 1
ATOM 1336 C C . GLY A 1 164 ? -5.280 7.578 -20.087 1.00 79.19 164 GLY A C 1
ATOM 1337 O O . GLY A 1 164 ? -5.949 7.019 -19.219 1.00 79.19 164 GLY A O 1
ATOM 1338 N N . GLN A 1 165 ? -5.712 7.666 -21.340 1.00 81.69 165 GLN A N 1
ATOM 1339 C CA . GLN A 1 165 ? -6.941 7.014 -21.778 1.00 81.69 165 GLN A CA 1
ATOM 1340 C C . GLN A 1 165 ? -6.702 5.510 -21.927 1.00 81.69 165 GLN A C 1
ATOM 1342 O O . GLN A 1 165 ? -5.807 5.108 -22.659 1.00 81.69 165 GLN A O 1
ATOM 1347 N N . CYS A 1 166 ? -7.502 4.688 -21.245 1.00 82.75 166 CYS A N 1
ATOM 1348 C CA . CYS A 1 166 ? -7.493 3.245 -21.474 1.00 82.75 166 CYS A CA 1
ATOM 1349 C C . CYS A 1 166 ? -8.368 2.916 -22.685 1.00 82.75 166 CYS A C 1
ATOM 1351 O O . CYS A 1 166 ? -9.563 3.230 -22.678 1.00 82.75 166 CYS A O 1
ATOM 1353 N N . GLU A 1 167 ? -7.809 2.244 -23.686 1.00 80.38 167 GLU A N 1
ATOM 1354 C CA . GLU A 1 167 ? -8.510 1.890 -24.925 1.00 80.38 167 GLU A CA 1
ATOM 1355 C C . GLU A 1 167 ? -9.630 0.879 -24.665 1.00 80.38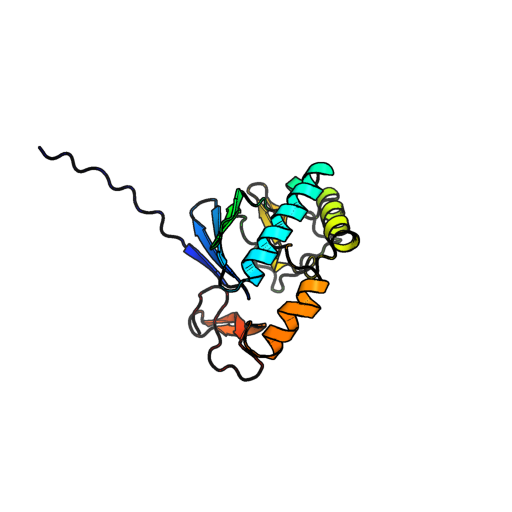 167 GLU A C 1
ATOM 1357 O O . GLU A 1 167 ? -10.725 0.993 -25.215 1.00 80.38 167 GLU A O 1
ATOM 1362 N N . SER A 1 168 ? -9.416 -0.070 -23.749 1.00 82.81 168 SER A N 1
ATOM 1363 C CA . SER A 1 168 ? -10.449 -1.039 -23.380 1.00 82.81 168 SER A CA 1
ATOM 1364 C C . SER A 1 168 ? -11.561 -0.463 -22.496 1.00 82.81 168 SER A C 1
ATOM 1366 O O . SER A 1 168 ? -12.668 -1.003 -22.517 1.00 82.81 168 SER A O 1
ATOM 1368 N N . CYS A 1 169 ? -11.284 0.546 -21.662 1.00 77.94 169 CYS A N 1
ATOM 1369 C CA . CYS A 1 169 ? -12.287 1.128 -20.757 1.00 77.94 169 CYS A CA 1
ATOM 1370 C C . CYS A 1 169 ? -12.975 2.371 -21.337 1.00 77.94 169 CYS A C 1
ATOM 1372 O O . CYS A 1 169 ? -14.033 2.748 -20.841 1.00 77.94 169 CYS A O 1
ATOM 1374 N N . GLY A 1 170 ? -12.357 3.037 -22.315 1.00 80.00 170 GLY A N 1
ATOM 1375 C CA . GLY A 1 170 ? -12.856 4.269 -22.926 1.00 80.00 170 GLY A CA 1
ATOM 1376 C C . GLY A 1 170 ? -12.761 5.522 -22.047 1.00 80.00 170 GLY A C 1
ATOM 1377 O O . GLY A 1 170 ? -13.290 6.560 -22.430 1.00 80.00 170 GLY A O 1
ATOM 1378 N N . VAL A 1 171 ? -12.105 5.459 -20.884 1.00 80.81 171 VAL A N 1
ATOM 1379 C CA . VAL A 1 171 ? -12.002 6.578 -19.927 1.00 80.81 171 VAL A CA 1
ATOM 1380 C C . VAL A 1 171 ? -10.559 6.781 -19.461 1.00 80.81 171 VAL A C 1
ATOM 1382 O O . VAL A 1 171 ? -9.747 5.854 -19.529 1.00 80.81 171 VAL A O 1
ATOM 1385 N N . VAL A 1 172 ? -10.247 7.990 -18.984 1.00 78.50 172 VAL A N 1
ATOM 1386 C CA . VAL A 1 172 ? -8.934 8.325 -18.412 1.00 78.50 172 VAL A CA 1
ATOM 1387 C C . VAL A 1 172 ? -8.743 7.584 -17.089 1.00 78.50 172 VAL A C 1
ATOM 1389 O O . VAL A 1 172 ? -9.610 7.627 -16.217 1.00 78.50 172 VAL A O 1
ATOM 1392 N N . LYS A 1 173 ? -7.620 6.878 -16.963 1.00 78.38 173 LYS A N 1
ATOM 1393 C CA . LYS A 1 173 ? -7.233 6.069 -15.806 1.00 78.38 173 LYS A CA 1
ATOM 1394 C C . LYS A 1 173 ? -5.723 6.107 -15.611 1.00 78.38 173 LYS A C 1
ATOM 1396 O O . LYS A 1 173 ? -4.974 6.536 -16.482 1.00 78.38 173 LYS A O 1
ATOM 1401 N N . GLU A 1 174 ? -5.290 5.567 -14.486 1.00 78.75 174 GLU A N 1
ATOM 1402 C CA . GLU A 1 174 ? -3.899 5.212 -14.251 1.00 78.75 174 GLU A CA 1
ATOM 1403 C C . GLU A 1 174 ? -3.460 4.102 -15.214 1.00 78.75 174 GLU A C 1
ATOM 1405 O O . GLU A 1 174 ? -4.081 3.034 -15.303 1.00 78.75 174 GLU A O 1
ATOM 1410 N N . LEU A 1 175 ? -2.384 4.375 -1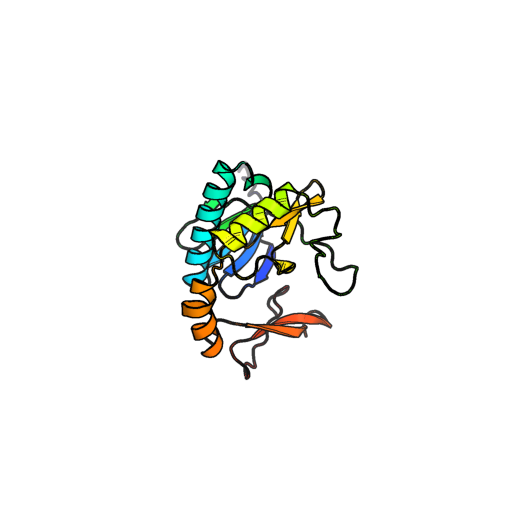5.942 1.00 80.19 175 LEU A N 1
ATOM 1411 C CA . LEU A 1 175 ? -1.702 3.491 -16.868 1.00 80.19 175 LEU A CA 1
ATOM 1412 C C . LEU A 1 175 ? -0.281 3.227 -16.364 1.00 80.19 175 LEU A C 1
ATOM 1414 O O . LEU A 1 175 ? 0.470 4.145 -16.034 1.00 80.19 175 LEU A O 1
ATOM 1418 N N . ARG A 1 176 ? 0.091 1.954 -16.355 1.00 79.06 176 ARG A N 1
ATOM 1419 C CA . ARG A 1 176 ? 1.434 1.445 -16.114 1.00 79.06 176 ARG A CA 1
ATOM 1420 C C . ARG A 1 176 ? 2.316 1.735 -17.331 1.00 79.06 176 ARG A C 1
ATOM 1422 O O . ARG A 1 176 ? 1.895 1.400 -18.436 1.00 79.06 176 ARG A O 1
ATOM 1429 N N . ILE A 1 177 ? 3.504 2.297 -17.113 1.00 81.12 177 ILE A N 1
ATOM 1430 C CA . ILE A 1 177 ? 4.514 2.593 -18.146 1.00 81.12 177 ILE A CA 1
ATOM 1431 C C . ILE A 1 177 ? 5.915 2.170 -17.683 1.00 81.12 177 ILE A C 1
ATOM 1433 O O . ILE A 1 177 ? 6.242 2.318 -16.511 1.00 81.12 177 ILE A O 1
ATOM 1437 N N . TYR A 1 178 ? 6.763 1.666 -18.567 1.00 79.94 178 TYR A N 1
ATOM 1438 C CA . TYR A 1 178 ? 8.140 1.244 -18.301 1.00 79.94 178 TYR A CA 1
ATOM 1439 C C . TYR A 1 178 ? 9.156 2.220 -18.912 1.00 79.94 178 TYR A C 1
ATOM 1441 O O . TYR A 1 178 ? 9.745 1.970 -19.960 1.00 79.94 178 TYR A O 1
ATOM 1449 N N . GLY A 1 179 ? 9.379 3.343 -18.230 1.00 74.62 179 GLY A N 1
ATOM 1450 C CA . GLY A 1 179 ? 10.181 4.448 -18.767 1.00 74.62 179 GLY A CA 1
ATOM 1451 C C . GLY A 1 179 ? 9.351 5.403 -19.632 1.00 74.62 179 GLY A C 1
ATOM 1452 O O . GLY A 1 179 ? 8.161 5.182 -19.853 1.00 74.62 179 GLY A O 1
ATOM 1453 N N . GLU A 1 180 ? 9.966 6.503 -20.072 1.00 69.00 180 GLU A N 1
ATOM 1454 C CA . GLU A 1 180 ? 9.258 7.604 -20.752 1.00 69.00 180 GLU A CA 1
ATOM 1455 C C . GLU A 1 180 ? 8.719 7.213 -22.142 1.00 69.00 180 GLU A C 1
ATOM 1457 O O . GLU A 1 180 ? 7.654 7.686 -22.542 1.00 69.00 180 GLU A O 1
ATOM 1462 N N . ASP A 1 181 ? 9.393 6.284 -22.827 1.00 70.19 181 ASP A N 1
ATOM 1463 C CA . ASP A 1 181 ? 9.088 5.878 -24.205 1.00 70.19 181 ASP A CA 1
ATOM 1464 C C . ASP A 1 181 ? 8.333 4.538 -24.315 1.00 70.19 181 ASP A C 1
ATOM 1466 O O . ASP A 1 181 ? 8.291 3.942 -25.391 1.00 70.19 181 ASP A O 1
ATOM 1470 N N . ASP A 1 182 ? 7.744 4.028 -23.226 1.00 72.12 182 ASP A N 1
ATOM 1471 C CA . ASP A 1 182 ? 7.074 2.721 -23.240 1.00 72.12 182 ASP A CA 1
ATOM 1472 C C . ASP A 1 182 ? 5.809 2.705 -24.126 1.00 72.12 182 ASP A C 1
ATOM 1474 O O . ASP A 1 182 ? 4.839 3.431 -23.841 1.00 72.12 182 ASP A O 1
ATOM 1478 N N . PRO A 1 183 ? 5.775 1.862 -25.180 1.00 68.56 183 PRO A N 1
ATOM 1479 C CA . PRO A 1 183 ? 4.596 1.699 -26.016 1.00 68.56 183 PRO A CA 1
ATOM 1480 C C . PRO A 1 183 ? 3.533 0.769 -25.399 1.00 68.56 183 PRO A C 1
ATOM 1482 O O . PRO A 1 183 ? 2.382 0.834 -25.827 1.00 68.56 183 PRO A O 1
ATOM 1485 N N . ASP A 1 184 ? 3.868 -0.086 -24.420 1.00 70.06 184 ASP A N 1
ATOM 1486 C CA . ASP A 1 184 ? 2.935 -1.042 -23.790 1.00 70.06 184 ASP A CA 1
ATOM 1487 C C . ASP A 1 184 ? 2.317 -0.466 -22.507 1.00 70.06 184 ASP A C 1
ATOM 1489 O O . ASP A 1 184 ? 2.541 -0.932 -21.386 1.00 70.06 184 ASP A O 1
ATOM 1493 N N . ARG A 1 185 ? 1.491 0.570 -22.686 1.00 75.88 185 ARG A N 1
ATOM 1494 C CA . ARG A 1 185 ? 0.770 1.217 -21.584 1.00 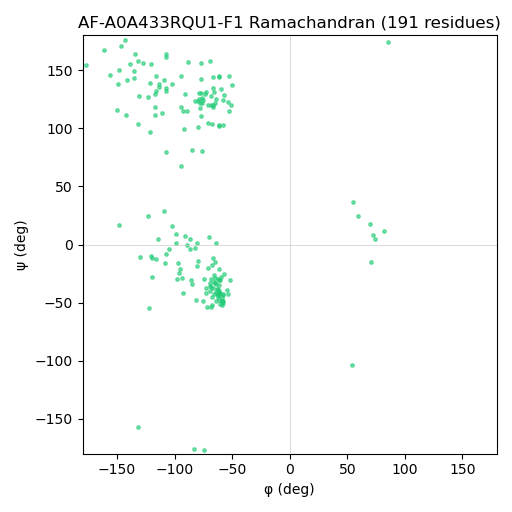75.88 185 ARG A CA 1
ATOM 1495 C C . ARG A 1 185 ? -0.401 0.352 -21.141 1.00 75.88 185 ARG A C 1
ATOM 1497 O O . ARG A 1 185 ? -1.263 0.021 -21.947 1.00 75.88 185 ARG A O 1
ATOM 1504 N N . ARG A 1 186 ? -0.489 0.019 -19.850 1.00 76.56 186 ARG A N 1
ATOM 1505 C CA . ARG A 1 186 ? -1.560 -0.861 -19.337 1.00 76.56 186 ARG A CA 1
ATOM 1506 C C . ARG A 1 186 ? -2.371 -0.216 -18.236 1.00 76.56 186 ARG A C 1
ATOM 1508 O O . ARG A 1 186 ? -1.825 0.178 -17.214 1.00 76.56 186 ARG A O 1
ATOM 1515 N N . CYS A 1 187 ? -3.688 -0.198 -18.380 1.00 77.88 187 CYS A N 1
ATOM 1516 C CA . CYS A 1 187 ? -4.595 0.272 -17.343 1.00 77.88 187 CYS A CA 1
ATOM 1517 C C . CYS A 1 187 ? -4.429 -0.516 -16.040 1.00 77.88 187 CYS A C 1
ATOM 1519 O O . CYS A 1 187 ? -4.621 -1.733 -16.009 1.00 77.88 187 CYS A O 1
ATOM 1521 N N . VAL A 1 188 ? -4.170 0.194 -14.944 1.00 76.00 188 VAL A N 1
ATOM 1522 C CA . VAL A 1 188 ? -3.972 -0.378 -13.604 1.00 76.00 188 VAL A CA 1
ATOM 1523 C C . VAL A 1 188 ? -5.223 -1.114 -13.103 1.00 76.00 188 VAL A C 1
ATOM 1525 O O . VAL A 1 188 ? -5.108 -2.111 -12.392 1.00 76.00 188 VAL A O 1
ATOM 1528 N N . SER A 1 189 ? -6.424 -0.692 -13.523 1.00 70.88 189 SER A N 1
ATOM 1529 C CA . SER A 1 189 ? -7.692 -1.301 -13.086 1.00 70.88 189 SER A CA 1
ATOM 1530 C C . SER A 1 189 ? -8.141 -2.515 -13.901 1.00 70.88 189 SER A C 1
ATOM 1532 O O . SER A 1 189 ? -8.852 -3.362 -13.367 1.00 70.88 189 SER A O 1
ATOM 1534 N N . CYS A 1 190 ? -7.810 -2.600 -15.198 1.00 74.12 190 CYS A N 1
ATOM 1535 C CA . CYS A 1 190 ? -8.278 -3.703 -16.060 1.00 74.12 190 CYS A CA 1
ATOM 1536 C C . CYS A 1 190 ? -7.162 -4.556 -16.683 1.00 74.12 190 CYS A C 1
ATOM 1538 O O . CYS A 1 190 ? -7.452 -5.617 -17.230 1.00 74.12 190 CYS A O 1
ATOM 1540 N N . GLY A 1 191 ? -5.906 -4.112 -16.602 1.00 69.19 191 GLY A N 1
ATOM 1541 C CA . GLY A 1 191 ? -4.729 -4.801 -17.135 1.00 69.19 191 GLY A CA 1
ATOM 1542 C C . GLY A 1 191 ? -4.578 -4.758 -18.661 1.00 69.19 191 GLY A C 1
ATOM 1543 O O . GLY A 1 191 ? -3.671 -5.404 -19.189 1.00 69.19 191 GLY A O 1
ATOM 1544 N N . LYS A 1 192 ? -5.455 -4.031 -19.367 1.00 71.44 192 LYS A N 1
ATOM 1545 C CA . LYS A 1 192 ? -5.466 -3.873 -20.832 1.00 71.44 192 LYS A CA 1
ATOM 1546 C C . LYS A 1 192 ? -4.995 -2.476 -21.245 1.00 71.44 192 LYS A C 1
ATOM 1548 O O . LYS A 1 192 ? -5.015 -1.573 -20.410 1.00 71.44 192 LYS A O 1
ATOM 1553 N N . ILE A 1 193 ? -4.596 -2.339 -22.510 1.00 61.81 193 ILE A N 1
ATOM 1554 C CA . ILE A 1 193 ? -4.294 -1.056 -23.164 1.00 61.81 193 ILE A CA 1
ATOM 1555 C C . ILE A 1 193 ? -5.551 -0.177 -23.147 1.00 61.81 193 ILE A C 1
ATOM 1557 O O . ILE A 1 193 ? -6.670 -0.724 -23.313 1.00 61.81 193 ILE A O 1
#

Nearest PDB structures (foldseek):
  3ham-assembly1_A  TM=5.974E-01  e=2.108E-03  Enterococcus faecium
  7f0f-assembly1_A  TM=5.667E-01  e=2.444E-02  Saccharothrix mutabilis subsp. capreolus
  8i8g-assembly1_A  TM=6.212E-01  e=2.070E-01  Streptosporangium roseum
  8i8h-assembly1_A  TM=5.305E-01  e=1.252E-01  Streptosporangium roseum
  8i82-assembly1_A  TM=4.734E-01  e=1.333E-01  Streptosporangium roseum